Protein AF-A0A956IIM3-F1 (afdb_monomer)

Secondary structure (DSSP, 8-state):
----PPPHHHHHHHTT-S-S-----HHHHHHHHHHHHHH-TTTGGGTTTTT---S-HHHHHHHHHHHHHHHHHHHHHH-PPP-HHHHHHHHHHHHH-HHHHHHHHHHHHHHS---HHHHHHHHHHHHHHHHHHHH-TT-TT-SS-GGGHHHHHHHHHHHT--HHHHHHHHHHHHSPPPHHHHHHHHHH---TT-TTTS-THHHHHHHHHHHHHHHHHHHHHHHS-HHHHHHHHHHHHHHHHTTS--PPPPPTTTS----PPP-

pLDDT: mean 80.07, std 14.85, range [34.0, 96.25]

Foldseek 3Di:
DDPDDDDVVVVCVVVVVDDPQPPLPPVSVLVLVVLLLLLFPLCLVCCLLLLNDDPDSVVLSVQSVVQVVVQVVCCVVPVDGDPSLVSSLVVCCVPVNNVNSVLVVLSCVQLRPPDPVLLVLLVLVVVLQVVLLVVDLPPPLRLDDNVCNVVLSVLLCVLPDCPVVVVSSVVSVPDDGDPSNVVSLVVVPVPVPPVCRVRVVVVSVSSSSSLSSLVSLVVVVVVDDPVSQVSSQVSSQVNVCVPPVDDGRDRSVPRSRRPRDDD

Solvent-accessible surface area (backbone atoms only — not comparable to full-atom values): 15228 Å² total; per-residue (Å²): 135,82,82,78,75,67,57,70,69,59,50,37,52,76,66,62,73,50,70,80,67,87,69,64,50,72,67,56,48,50,50,56,50,49,51,50,50,57,42,24,72,87,44,54,87,44,33,66,58,44,47,51,85,64,96,51,63,68,60,53,29,50,49,44,47,49,53,53,54,50,30,52,54,45,25,74,76,69,73,48,80,60,63,59,67,62,54,48,38,51,52,34,29,76,73,68,30,60,74,49,22,52,46,51,48,43,31,52,72,54,57,43,88,80,44,73,69,61,52,45,54,55,49,52,52,51,50,29,49,56,52,22,64,70,62,35,78,82,38,94,60,30,30,62,56,62,94,50,30,72,62,53,49,50,54,46,50,68,56,66,61,53,68,68,58,52,52,52,50,53,53,52,71,72,45,84,75,51,74,65,39,50,51,52,49,65,71,68,53,67,52,91,83,52,86,65,54,80,47,62,62,71,48,48,52,57,31,24,50,51,36,35,49,46,51,48,46,50,54,48,58,74,74,41,55,75,69,55,50,49,52,27,40,57,32,29,26,52,52,44,43,74,80,45,95,61,78,74,60,75,56,75,90,74,50,84,63,50,83,61,76,86,128

Radius of gyration: 22.4 Å; Cα contacts (8 Å, |Δi|>4): 229; chains: 1; bounding box: 72×44×59 Å

Structure (mmCIF, N/CA/C/O backbone):
data_AF-A0A956IIM3-F1
#
_entry.id   AF-A0A956IIM3-F1
#
loop_
_atom_site.group_PDB
_atom_site.id
_atom_site.type_symbol
_atom_site.label_atom_id
_atom_site.label_alt_id
_atom_site.label_comp_id
_atom_site.label_asym_id
_atom_site.label_entity_id
_atom_site.label_seq_id
_atom_site.pdbx_PDB_ins_code
_atom_site.Cartn_x
_atom_site.Cartn_y
_atom_site.Cartn_z
_atom_site.occupancy
_atom_site.B_iso_or_equiv
_atom_site.auth_seq_id
_atom_site.auth_comp_id
_atom_site.auth_asym_id
_atom_site.auth_atom_id
_atom_site.pdbx_PDB_model_num
ATOM 1 N N . MET A 1 1 ? -51.398 12.537 22.820 1.00 39.88 1 MET A N 1
ATOM 2 C CA . MET A 1 1 ? -50.173 12.864 22.062 1.00 39.88 1 MET A CA 1
ATOM 3 C C . MET A 1 1 ? -49.126 13.307 23.061 1.00 39.88 1 MET A C 1
ATOM 5 O O . MET A 1 1 ? -49.265 14.386 23.618 1.00 39.88 1 MET A O 1
ATOM 9 N N . VAL A 1 2 ? -48.161 12.443 23.367 1.00 34.00 2 VAL A N 1
ATOM 10 C CA . VAL A 1 2 ? -47.032 12.800 24.234 1.00 34.00 2 VAL A CA 1
ATOM 11 C C . VAL A 1 2 ? -46.030 13.531 23.348 1.00 34.00 2 VAL A C 1
ATOM 13 O O . VAL A 1 2 ? -45.589 12.972 22.346 1.00 34.00 2 VAL A O 1
ATOM 16 N N . ALA A 1 3 ? -45.742 14.794 23.655 1.00 39.06 3 ALA A N 1
ATOM 17 C CA . ALA A 1 3 ? -44.662 15.514 23.001 1.00 39.06 3 ALA A CA 1
ATOM 18 C C . ALA A 1 3 ? -43.351 14.844 23.427 1.00 39.06 3 ALA A C 1
ATOM 20 O O . ALA A 1 3 ? -42.980 14.901 24.597 1.00 39.06 3 ALA A O 1
ATOM 21 N N . HIS A 1 4 ? -42.692 14.142 22.505 1.00 50.94 4 HIS A N 1
ATOM 22 C CA . HIS A 1 4 ? -41.334 13.678 22.746 1.00 50.94 4 HIS A CA 1
ATOM 23 C C . HIS A 1 4 ? -40.428 14.903 22.754 1.00 50.94 4 HIS A C 1
ATOM 25 O O . HIS A 1 4 ? -40.175 15.505 21.710 1.00 50.94 4 HIS A O 1
ATOM 31 N N . GLU A 1 5 ? -39.991 15.294 23.949 1.00 57.72 5 GLU A N 1
ATOM 32 C CA . GLU A 1 5 ? -38.933 16.280 24.108 1.00 57.72 5 GLU A CA 1
ATOM 33 C C . GLU A 1 5 ? -37.704 15.788 23.342 1.00 57.72 5 GLU A C 1
ATOM 35 O O . GLU A 1 5 ? -37.270 14.641 23.486 1.00 57.72 5 GLU A O 1
ATOM 40 N N . LEU A 1 6 ? -37.189 16.649 22.464 1.00 52.16 6 LEU A N 1
ATOM 41 C CA . LEU A 1 6 ? -35.961 16.371 21.738 1.00 52.16 6 LEU A CA 1
ATOM 42 C C . LEU A 1 6 ? -34.845 16.102 22.757 1.00 52.16 6 LEU A C 1
ATOM 44 O O . LEU A 1 6 ? -34.760 16.824 23.755 1.00 52.16 6 LEU A O 1
ATOM 48 N N . PRO A 1 7 ? -33.967 15.113 22.510 1.00 65.38 7 PRO A N 1
ATOM 49 C CA . PRO A 1 7 ? -32.793 14.903 23.340 1.00 65.38 7 PRO A CA 1
ATOM 50 C C . PRO A 1 7 ? -32.049 16.234 23.556 1.00 65.38 7 PRO A C 1
ATOM 52 O O . PRO A 1 7 ? -31.926 17.008 22.598 1.00 65.38 7 PRO A O 1
ATOM 55 N N . PRO A 1 8 ? -31.534 16.517 24.769 1.00 57.56 8 PRO A N 1
ATOM 56 C CA . PRO A 1 8 ? -30.922 17.808 25.111 1.00 57.56 8 PRO A CA 1
ATOM 57 C C . PRO A 1 8 ? -29.826 18.248 24.128 1.00 57.56 8 PRO A C 1
ATOM 59 O O . PRO A 1 8 ? -29.642 19.430 23.856 1.00 57.56 8 PRO A O 1
ATOM 62 N N . GLU A 1 9 ? -29.140 17.270 23.543 1.00 49.41 9 GLU A N 1
ATOM 63 C CA . GLU A 1 9 ? -28.095 17.427 22.534 1.00 49.41 9 GLU A CA 1
ATOM 64 C C . GLU A 1 9 ? -28.634 18.008 21.213 1.00 49.41 9 GLU A C 1
ATOM 66 O O . GLU A 1 9 ? -28.001 18.873 20.611 1.00 49.41 9 GLU A O 1
ATOM 71 N N . VAL A 1 10 ? -29.831 17.591 20.782 1.00 54.19 10 VAL A N 1
ATOM 72 C CA . VAL A 1 10 ? -30.500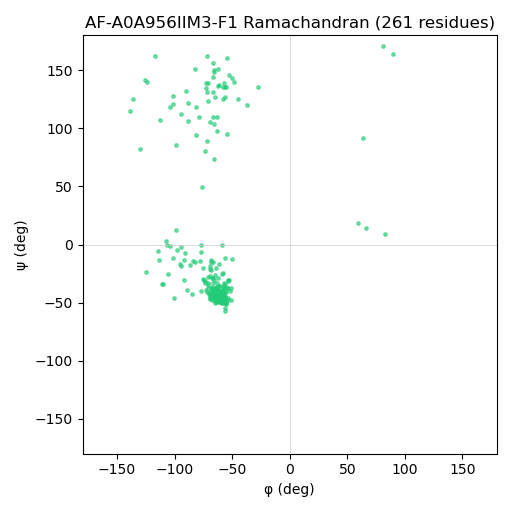 18.092 19.567 1.00 54.19 10 VAL A CA 1
ATOM 73 C C . VAL A 1 10 ? -31.025 19.508 19.799 1.00 54.19 10 VAL A C 1
ATOM 75 O O . VAL A 1 10 ? -30.878 20.372 18.935 1.00 54.19 10 VAL A O 1
ATOM 78 N N . ALA A 1 11 ? -31.561 19.776 20.992 1.00 61.28 11 ALA A N 1
ATOM 79 C CA . ALA A 1 11 ? -31.988 21.114 21.390 1.00 61.28 11 ALA A CA 1
ATOM 80 C C . ALA A 1 11 ? -30.806 22.106 21.451 1.00 61.28 11 ALA A C 1
ATOM 82 O O . ALA A 1 11 ? -30.937 23.239 20.992 1.00 61.28 11 ALA A O 1
ATOM 83 N N . ALA A 1 12 ? -29.632 21.677 21.932 1.00 53.81 12 ALA A N 1
ATOM 84 C CA . ALA A 1 12 ? -28.430 22.512 22.032 1.00 53.81 12 ALA A CA 1
ATOM 85 C C . ALA A 1 12 ? -27.786 22.852 20.670 1.00 53.81 12 ALA A C 1
ATOM 87 O O . ALA A 1 12 ? -27.255 23.952 20.494 1.00 53.81 12 ALA A O 1
ATOM 88 N N .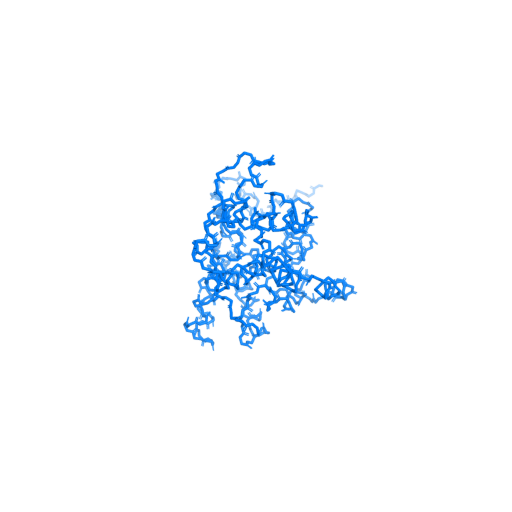 VAL A 1 13 ? -27.858 21.937 19.693 1.00 49.09 13 VAL A N 1
ATOM 89 C CA . VAL A 1 13 ? -27.436 22.195 18.301 1.00 49.09 13 VAL A CA 1
ATOM 90 C C . VAL A 1 13 ? -28.388 23.180 17.620 1.00 49.09 13 VAL A C 1
ATOM 92 O O . VAL A 1 13 ? -27.932 24.135 16.993 1.00 49.09 13 VAL A O 1
ATOM 95 N N . LEU A 1 14 ? -29.702 22.997 17.788 1.00 53.88 14 LEU A N 1
ATOM 96 C CA . LEU A 1 14 ? -30.717 23.902 17.232 1.00 53.88 14 LEU A CA 1
ATOM 97 C C . LEU A 1 14 ? -30.680 25.298 17.873 1.00 53.88 14 LEU A C 1
ATOM 99 O O . LEU A 1 14 ? -30.983 26.284 17.208 1.00 53.88 14 LEU A O 1
ATOM 103 N N . ALA A 1 15 ? -30.256 25.397 19.135 1.00 67.00 15 ALA A N 1
ATOM 104 C CA . ALA A 1 15 ? -30.069 26.662 19.844 1.00 67.00 15 ALA A CA 1
ATOM 105 C C . ALA A 1 15 ? -28.779 27.417 19.458 1.00 67.00 15 ALA A C 1
ATOM 107 O O . ALA A 1 15 ? -28.514 28.483 20.012 1.00 67.00 15 ALA A O 1
ATOM 108 N N . GLY A 1 16 ? -27.947 26.880 18.554 1.00 44.25 16 GLY A N 1
ATOM 109 C CA . GLY A 1 16 ? -26.700 27.524 18.121 1.00 44.25 16 GLY A CA 1
ATOM 110 C C . GLY A 1 16 ? -25.633 27.649 19.219 1.00 44.25 16 GLY A C 1
ATOM 111 O O . GLY A 1 16 ? -24.671 28.398 19.058 1.00 44.25 16 GLY A O 1
ATOM 112 N N . GLN A 1 17 ? -25.793 26.933 20.339 1.00 50.03 17 GLN A N 1
ATOM 113 C CA . GLN A 1 17 ? -24.884 26.980 21.492 1.00 50.03 17 GLN A CA 1
ATOM 114 C C . GLN A 1 17 ? -23.701 26.013 21.358 1.00 50.03 17 GLN A C 1
ATOM 116 O O . GLN A 1 17 ? -22.676 26.188 22.016 1.00 50.03 17 GLN A O 1
ATOM 121 N N . LEU A 1 18 ? -23.803 25.029 20.464 1.00 43.34 18 LEU A N 1
ATOM 122 C CA . LEU A 1 18 ? -22.667 24.241 20.001 1.00 43.34 18 LEU A CA 1
ATOM 123 C C . LEU A 1 18 ? -22.143 24.871 18.708 1.00 43.34 18 LEU A C 1
ATOM 125 O O . LEU A 1 18 ? -22.819 24.842 17.678 1.00 43.34 18 LEU A O 1
ATOM 129 N N . LYS A 1 19 ? -20.925 25.436 18.754 1.00 40.44 19 LYS A N 1
ATOM 130 C CA . LYS A 1 19 ? -20.177 25.773 17.532 1.00 40.44 19 LYS A CA 1
ATOM 131 C C . LYS A 1 19 ? -20.160 24.535 16.627 1.00 40.44 19 LYS A C 1
ATOM 133 O O . LYS A 1 19 ? -20.057 23.426 17.164 1.00 40.44 19 LYS A O 1
ATOM 138 N N . PRO A 1 20 ? -20.243 24.701 15.291 1.00 40.72 20 PRO A N 1
ATOM 139 C CA . PRO A 1 20 ? -20.102 23.593 14.360 1.00 40.72 20 PRO A CA 1
ATOM 140 C C . PRO A 1 20 ? -18.913 22.760 14.808 1.00 40.72 20 PRO A C 1
ATOM 142 O O . PRO A 1 20 ? -17.846 23.325 15.069 1.00 40.72 20 PRO A O 1
ATOM 145 N N . ARG A 1 21 ? -19.171 21.457 14.999 1.00 52.81 21 ARG A N 1
ATOM 146 C CA . ARG A 1 21 ? -18.203 20.409 15.343 1.00 52.81 21 ARG A CA 1
ATOM 147 C C . ARG A 1 21 ? -16.838 20.811 14.802 1.00 52.81 21 ARG A C 1
ATOM 149 O O . ARG A 1 21 ? -16.787 21.231 13.648 1.00 52.81 21 ARG A O 1
ATOM 156 N N . ALA A 1 22 ? -15.760 20.665 15.574 1.00 46.84 22 ALA A N 1
ATOM 157 C CA . ALA A 1 22 ? -14.435 20.622 14.971 1.00 46.84 22 ALA A CA 1
ATOM 158 C C . ALA A 1 22 ? -14.500 19.510 13.918 1.00 46.84 22 ALA A C 1
ATOM 160 O O . ALA A 1 22 ? -14.486 18.322 14.237 1.00 46.84 22 ALA A O 1
ATOM 161 N N . ILE A 1 23 ? -14.768 19.904 12.676 1.00 51.97 23 ILE A N 1
ATOM 162 C CA . ILE A 1 23 ? -14.775 19.021 11.539 1.00 51.97 23 ILE A CA 1
ATOM 163 C C . ILE A 1 23 ? -13.314 18.649 11.486 1.00 51.97 23 ILE A C 1
ATOM 165 O O . ILE A 1 23 ? -12.491 19.491 11.139 1.00 51.97 23 ILE A O 1
ATOM 169 N N . ALA A 1 24 ? -13.011 17.431 11.946 1.00 60.28 24 ALA A N 1
ATOM 170 C CA . ALA A 1 24 ? -11.760 16.772 11.634 1.00 60.28 24 ALA A CA 1
ATOM 171 C C . ALA A 1 24 ? -11.448 17.141 10.189 1.00 60.28 24 ALA A C 1
ATOM 173 O O . ALA A 1 24 ? -12.308 16.920 9.319 1.00 60.28 24 ALA A O 1
ATOM 174 N N . ASP A 1 25 ? -10.307 17.794 9.981 1.00 71.00 25 ASP A N 1
ATOM 175 C CA . ASP A 1 25 ? -9.859 18.094 8.636 1.00 71.00 25 ASP A CA 1
ATOM 176 C C . ASP A 1 25 ? -9.800 16.789 7.829 1.00 71.00 25 ASP A C 1
ATOM 178 O O . ASP A 1 25 ? -9.853 15.675 8.368 1.00 71.00 25 ASP A O 1
ATOM 182 N N . ASP A 1 26 ? -9.795 16.923 6.508 1.00 72.50 26 ASP A N 1
ATOM 183 C CA . ASP A 1 26 ? -9.851 15.767 5.615 1.00 72.50 26 ASP A CA 1
ATOM 184 C C . ASP A 1 26 ? -8.737 14.751 5.932 1.00 72.50 26 ASP A C 1
ATOM 186 O O . ASP A 1 26 ? -8.980 13.545 5.983 1.00 72.50 26 ASP A O 1
ATOM 190 N N . HIS A 1 27 ? -7.557 15.261 6.290 1.00 74.62 27 HIS A N 1
ATOM 191 C CA . HIS A 1 27 ? -6.413 14.491 6.764 1.00 74.62 27 HIS A CA 1
ATOM 192 C C . HIS A 1 27 ? -6.759 13.622 7.985 1.00 74.62 27 HIS A C 1
ATOM 194 O O . HIS A 1 27 ? -6.696 12.392 7.925 1.00 74.62 27 HIS A O 1
ATOM 200 N N . THR A 1 28 ? -7.248 14.229 9.068 1.00 75.38 28 THR A N 1
ATOM 201 C CA . THR A 1 28 ? -7.643 13.522 10.293 1.00 75.38 28 THR A CA 1
ATOM 202 C C . THR A 1 28 ? -8.709 12.462 10.004 1.00 75.38 28 THR A C 1
ATOM 204 O O . THR A 1 28 ? -8.640 11.344 10.519 1.00 75.38 28 THR A O 1
ATOM 207 N N . ARG A 1 29 ? -9.699 12.755 9.150 1.00 75.88 29 ARG A N 1
ATOM 208 C CA . ARG A 1 29 ? -10.738 11.774 8.780 1.00 75.88 29 ARG A CA 1
ATOM 209 C C . ARG A 1 29 ? -10.148 10.559 8.076 1.00 75.88 29 ARG A C 1
ATOM 211 O O . ARG A 1 29 ? -10.453 9.429 8.474 1.00 75.88 29 ARG A O 1
ATOM 218 N N . ARG A 1 30 ? -9.283 10.784 7.083 1.00 76.19 30 ARG A N 1
ATOM 219 C CA . ARG A 1 30 ? -8.562 9.719 6.377 1.00 76.19 30 ARG A CA 1
ATOM 220 C C . ARG A 1 30 ? -7.752 8.894 7.361 1.00 76.19 30 ARG A C 1
ATOM 222 O O . ARG A 1 30 ? -7.804 7.671 7.326 1.00 76.19 30 ARG A O 1
ATOM 229 N N . MET A 1 31 ? -7.059 9.515 8.297 1.00 78.31 31 MET A N 1
ATOM 230 C CA . MET A 1 31 ? -6.228 8.783 9.253 1.00 78.31 31 MET A CA 1
ATOM 231 C C . MET A 1 31 ? -7.034 7.862 10.156 1.00 78.31 31 MET A C 1
ATOM 233 O O . MET A 1 31 ? -6.668 6.705 10.366 1.00 78.31 31 MET A O 1
ATOM 237 N N . ILE A 1 32 ? -8.178 8.338 10.646 1.00 80.12 32 ILE A N 1
ATOM 238 C CA . ILE A 1 32 ? -9.070 7.511 11.456 1.00 80.12 32 ILE A CA 1
ATOM 239 C C . ILE A 1 32 ? -9.666 6.381 10.587 1.00 80.12 32 ILE A C 1
ATOM 241 O O . ILE A 1 32 ? -9.875 5.274 11.093 1.00 80.12 32 ILE A O 1
ATOM 245 N N . ALA A 1 33 ? -9.916 6.613 9.291 1.00 82.19 33 ALA A N 1
ATOM 246 C CA . ALA A 1 33 ? -10.332 5.566 8.353 1.00 82.19 33 ALA A CA 1
ATOM 247 C C . ALA A 1 33 ? -9.248 4.489 8.165 1.00 82.19 33 ALA A C 1
ATOM 249 O O . ALA A 1 33 ? -9.557 3.309 8.316 1.00 82.19 33 ALA A O 1
ATOM 250 N N . MET A 1 34 ? -7.981 4.867 7.967 1.00 84.75 34 MET A N 1
ATOM 251 C CA . MET A 1 34 ? -6.869 3.910 7.865 1.00 84.75 34 MET A CA 1
ATOM 252 C C . MET A 1 34 ? -6.657 3.127 9.149 1.00 84.75 34 MET A C 1
ATOM 254 O O . MET A 1 34 ? -6.563 1.906 9.114 1.00 84.75 34 MET A O 1
ATOM 258 N N . ALA A 1 35 ? -6.655 3.794 10.301 1.00 87.81 35 ALA A N 1
ATOM 259 C CA . ALA A 1 35 ? -6.558 3.097 11.578 1.00 87.81 35 ALA A CA 1
ATOM 260 C C . ALA A 1 35 ? -7.697 2.079 11.752 1.00 87.81 35 ALA A C 1
ATOM 262 O O . ALA A 1 35 ? -7.478 0.983 12.266 1.00 87.81 35 ALA A O 1
ATOM 263 N N . SER A 1 36 ? -8.898 2.406 11.259 1.00 88.94 36 SER A N 1
ATOM 264 C CA . SER A 1 36 ? -10.022 1.464 11.264 1.00 88.94 36 SER A CA 1
ATOM 265 C C . SER A 1 36 ? -9.780 0.296 10.325 1.00 88.94 36 SER A C 1
ATOM 267 O O . SER A 1 36 ? -9.940 -0.836 10.766 1.00 88.94 36 SER A O 1
ATOM 269 N N . LEU A 1 37 ? -9.344 0.556 9.089 1.00 90.19 37 LEU A N 1
ATOM 270 C CA . LEU A 1 37 ? -9.004 -0.473 8.109 1.00 90.19 37 LEU A CA 1
ATOM 271 C C . LEU A 1 37 ? -7.952 -1.436 8.667 1.00 90.19 37 LEU A C 1
ATOM 273 O O . LEU A 1 37 ? -8.164 -2.645 8.669 1.00 90.19 37 LEU A O 1
ATOM 277 N N . LEU A 1 38 ? -6.853 -0.905 9.208 1.00 91.94 38 LEU A N 1
ATOM 278 C CA . LEU A 1 38 ? -5.800 -1.717 9.807 1.00 91.94 38 LEU A CA 1
ATOM 279 C C . LEU A 1 38 ? -6.315 -2.482 11.025 1.00 91.94 38 LEU A C 1
ATOM 281 O O . LEU A 1 38 ? -5.889 -3.603 11.246 1.00 91.94 38 LEU A O 1
ATOM 285 N N . SER A 1 39 ? -7.259 -1.955 11.802 1.00 93.75 39 SER A N 1
ATOM 286 C CA . SER A 1 39 ? -7.774 -2.676 12.974 1.00 93.75 39 SER A CA 1
ATOM 287 C C . SER A 1 39 ? -8.572 -3.952 12.646 1.00 93.75 39 SER A C 1
ATOM 289 O O . SER A 1 39 ? -8.806 -4.755 13.559 1.00 93.75 39 SER A O 1
ATOM 291 N N . LEU A 1 40 ? -9.001 -4.140 11.390 1.00 94.12 40 LEU A N 1
ATOM 292 C CA . LEU A 1 40 ? -9.854 -5.253 10.964 1.00 94.12 40 LEU A CA 1
ATOM 293 C C . LEU A 1 40 ? -9.107 -6.595 10.955 1.00 94.12 40 LEU A C 1
ATOM 295 O O . LEU A 1 40 ? -7.959 -6.691 10.510 1.00 94.12 40 LEU A O 1
ATOM 299 N N . ASP A 1 41 ? -9.775 -7.656 11.408 1.00 95.56 41 ASP A N 1
ATOM 300 C CA . ASP A 1 41 ? -9.238 -9.019 11.360 1.00 95.56 41 ASP A CA 1
ATOM 301 C C . ASP A 1 41 ? -9.061 -9.490 9.915 1.00 95.56 41 ASP A C 1
ATOM 303 O O . ASP A 1 41 ? -8.012 -10.047 9.589 1.00 95.56 41 ASP A O 1
ATOM 307 N N . VAL A 1 42 ? -10.023 -9.188 9.037 1.00 94.81 42 VAL A N 1
ATOM 308 C CA . VAL A 1 42 ? -9.960 -9.527 7.603 1.00 94.81 42 VAL A CA 1
ATOM 309 C C . VAL A 1 42 ? -8.831 -8.829 6.830 1.00 94.81 42 VAL A C 1
ATOM 311 O O . VAL A 1 42 ? -8.438 -9.313 5.771 1.00 94.81 42 VAL A O 1
ATOM 314 N N . VAL A 1 43 ? -8.282 -7.719 7.338 1.00 94.25 43 VAL A N 1
ATOM 315 C CA . VAL A 1 43 ? -7.196 -6.967 6.673 1.00 94.25 43 VAL A CA 1
ATOM 316 C C . VAL A 1 43 ? -5.813 -7.423 7.133 1.00 94.25 43 VAL A C 1
ATOM 318 O O . VAL A 1 43 ? -4.869 -7.392 6.348 1.00 94.25 43 VAL A O 1
ATOM 321 N N . ALA A 1 44 ? -5.678 -7.885 8.378 1.00 94.81 44 ALA A N 1
ATOM 322 C CA . ALA A 1 44 ? -4.386 -8.250 8.962 1.00 94.81 44 ALA A CA 1
ATOM 323 C C . ALA A 1 44 ? -3.523 -9.209 8.110 1.00 94.81 44 ALA A C 1
ATOM 325 O O . ALA A 1 44 ? -2.312 -8.989 8.042 1.00 94.81 44 ALA A O 1
ATOM 326 N N . PRO A 1 45 ? -4.085 -10.213 7.401 1.00 95.38 45 PRO A N 1
ATOM 327 C CA . PRO A 1 45 ? -3.291 -11.080 6.530 1.00 95.38 45 PRO A CA 1
ATOM 328 C C . PRO A 1 45 ? -2.582 -10.355 5.372 1.00 95.38 45 PRO A C 1
ATOM 330 O O . PRO A 1 45 ? -1.648 -10.906 4.797 1.00 95.38 45 PRO A O 1
ATOM 333 N N . PHE A 1 46 ? -2.990 -9.126 5.037 1.00 94.62 46 PHE A N 1
ATOM 334 C CA . PHE A 1 46 ? -2.444 -8.343 3.925 1.00 94.62 46 PHE A CA 1
ATOM 335 C C . PHE A 1 46 ? -1.380 -7.327 4.340 1.00 94.62 46 PHE A C 1
ATOM 337 O O . PHE A 1 46 ? -0.782 -6.720 3.456 1.00 94.62 46 PHE A O 1
ATOM 344 N N . TYR A 1 47 ? -1.092 -7.144 5.634 1.00 93.06 47 TYR A N 1
ATOM 345 C CA . TYR A 1 47 ? -0.129 -6.134 6.101 1.00 93.06 47 TYR A CA 1
ATOM 346 C C . TYR A 1 47 ? 1.221 -6.210 5.382 1.00 93.06 47 TYR A C 1
ATOM 348 O O . TYR A 1 47 ? 1.694 -5.201 4.863 1.00 93.06 47 TYR A O 1
ATOM 356 N N . GLY A 1 48 ? 1.798 -7.411 5.265 1.00 91.00 48 GLY A N 1
ATOM 357 C CA . GLY A 1 48 ? 3.067 -7.598 4.558 1.00 91.00 48 GLY A CA 1
ATOM 358 C C . GLY A 1 48 ? 2.985 -7.178 3.087 1.00 91.00 48 GLY A C 1
ATOM 359 O O . GLY A 1 48 ? 3.847 -6.455 2.600 1.00 91.00 48 GLY A O 1
ATOM 360 N N . SER A 1 49 ? 1.895 -7.538 2.400 1.00 91.69 49 SER A N 1
ATOM 361 C CA . SER A 1 49 ? 1.656 -7.126 1.007 1.00 91.69 49 SER A CA 1
ATOM 362 C C . SER A 1 49 ? 1.405 -5.623 0.862 1.00 91.69 49 SER A C 1
ATOM 364 O O . SER A 1 49 ? 1.708 -5.045 -0.177 1.00 91.69 49 SER A O 1
ATOM 366 N N . MET A 1 50 ? 0.858 -4.980 1.895 1.00 90.12 50 MET A N 1
ATOM 367 C CA . MET A 1 50 ? 0.662 -3.531 1.956 1.00 90.12 50 MET A CA 1
ATOM 368 C C . MET A 1 50 ? 1.958 -2.772 2.266 1.00 90.12 50 MET A C 1
ATOM 370 O O . MET A 1 50 ? 1.942 -1.544 2.249 1.00 90.12 50 MET A O 1
ATOM 374 N N . GLY A 1 51 ? 3.063 -3.462 2.572 1.00 86.88 51 GLY A N 1
ATOM 375 C CA . GLY A 1 51 ? 4.313 -2.830 2.996 1.00 86.88 51 GLY A CA 1
ATOM 376 C C . GLY A 1 51 ? 4.376 -2.469 4.476 1.00 86.88 51 GLY A C 1
ATOM 377 O O . GLY A 1 51 ? 5.302 -1.784 4.904 1.00 86.88 51 GLY A O 1
ATOM 378 N N . VAL A 1 52 ? 3.398 -2.914 5.264 1.00 86.75 52 VAL A N 1
ATOM 379 C CA . VAL A 1 52 ? 3.369 -2.725 6.713 1.00 86.75 52 VAL A CA 1
ATOM 380 C C . VAL A 1 52 ? 4.246 -3.805 7.341 1.00 86.75 52 VAL A C 1
ATOM 382 O O . VAL A 1 52 ? 3.806 -4.932 7.574 1.00 86.75 52 VAL A O 1
ATOM 385 N N . VAL A 1 53 ? 5.512 -3.471 7.589 1.00 83.00 53 VAL A N 1
ATOM 386 C CA . VAL A 1 53 ? 6.468 -4.396 8.204 1.00 83.00 53 VAL A CA 1
ATOM 387 C C . VAL A 1 53 ? 6.379 -4.257 9.724 1.00 83.00 53 VAL A C 1
ATOM 389 O O . VAL A 1 53 ? 6.841 -3.275 10.297 1.00 83.00 53 VAL A O 1
ATOM 392 N N . LEU A 1 54 ? 5.775 -5.243 10.384 1.00 81.88 54 LEU A N 1
ATOM 393 C CA . LEU A 1 54 ? 5.591 -5.286 11.839 1.00 81.88 54 LEU A CA 1
ATOM 394 C C . LEU A 1 54 ? 6.162 -6.589 12.381 1.00 81.88 54 LEU A C 1
ATOM 396 O O . LEU A 1 54 ? 6.037 -7.624 11.728 1.00 81.88 54 LEU A O 1
ATOM 400 N N . ALA A 1 55 ? 6.794 -6.546 13.554 1.00 84.38 55 ALA A N 1
ATOM 401 C CA . ALA A 1 55 ? 7.274 -7.766 14.202 1.00 84.38 55 ALA A CA 1
ATOM 402 C C . ALA A 1 55 ? 6.105 -8.647 14.678 1.00 84.38 55 ALA A C 1
ATOM 404 O O . ALA A 1 55 ? 6.111 -9.854 14.463 1.00 84.38 55 ALA A O 1
ATOM 405 N N . GLU A 1 56 ? 5.078 -8.025 15.264 1.00 87.94 56 GLU A N 1
ATOM 406 C CA . GLU A 1 56 ? 3.939 -8.713 15.882 1.00 87.94 56 GLU A CA 1
ATOM 407 C C . GLU A 1 56 ? 2.602 -8.129 15.377 1.00 87.94 56 GLU A C 1
ATOM 409 O O . GLU A 1 56 ? 1.979 -7.297 16.051 1.00 87.94 56 GLU A O 1
ATOM 414 N N . PRO A 1 57 ? 2.109 -8.550 14.191 1.00 89.88 57 PRO A N 1
ATOM 415 C CA . PRO A 1 57 ? 0.882 -8.012 13.590 1.00 89.88 57 PRO A CA 1
ATOM 416 C C . PRO A 1 57 ? -0.349 -8.061 14.508 1.00 89.88 57 PRO A C 1
ATOM 418 O O . PRO A 1 57 ? -1.167 -7.138 14.517 1.00 89.88 57 PRO A O 1
ATOM 421 N N . GLY A 1 58 ? -0.482 -9.126 15.306 1.00 91.00 58 GLY A N 1
ATOM 422 C CA . GLY A 1 58 ? -1.597 -9.293 16.241 1.00 91.00 58 GLY A CA 1
ATOM 423 C C . GLY A 1 58 ? -1.569 -8.289 17.397 1.00 91.00 58 GLY A C 1
ATOM 424 O O . GLY A 1 58 ? -2.614 -7.751 17.774 1.00 91.00 58 GLY A O 1
ATOM 425 N N . GLU A 1 59 ? -0.381 -7.997 17.929 1.00 88.75 59 GLU A N 1
ATOM 426 C CA . GLU A 1 59 ? -0.185 -7.017 19.000 1.00 88.75 59 GLU A CA 1
ATOM 427 C C . GLU A 1 59 ? -0.401 -5.588 18.505 1.00 88.75 59 GLU A C 1
ATOM 429 O O . GLU A 1 59 ? -1.073 -4.802 19.179 1.00 88.75 59 GLU A O 1
ATOM 434 N N . PHE A 1 60 ? 0.105 -5.265 17.312 1.00 89.62 60 PHE A N 1
ATOM 435 C CA . PHE A 1 60 ? -0.156 -3.989 16.647 1.00 89.62 60 PHE A CA 1
ATOM 436 C C . PHE A 1 60 ? -1.658 -3.753 16.464 1.00 89.62 60 PHE A C 1
ATOM 438 O O . PHE A 1 60 ? -2.192 -2.716 16.870 1.00 89.62 60 PHE A O 1
ATOM 445 N N . ARG A 1 61 ? -2.371 -4.752 15.928 1.00 92.75 61 ARG A N 1
ATOM 446 C CA . ARG A 1 61 ? -3.821 -4.674 15.747 1.00 92.75 61 ARG A CA 1
ATOM 447 C C . ARG A 1 61 ? -4.535 -4.474 17.080 1.00 92.75 61 ARG A C 1
ATOM 449 O O . ARG A 1 61 ? -5.415 -3.625 17.166 1.00 92.75 61 ARG A O 1
ATOM 456 N N . ARG A 1 62 ? -4.153 -5.197 18.139 1.00 92.50 62 ARG A N 1
ATOM 457 C CA . ARG A 1 62 ? -4.741 -5.007 19.477 1.00 92.50 62 ARG A CA 1
ATOM 458 C C . ARG A 1 62 ? -4.563 -3.572 19.973 1.00 92.50 62 ARG A C 1
ATOM 460 O O . ARG A 1 62 ? -5.528 -2.969 20.433 1.00 92.50 62 ARG A O 1
ATOM 467 N N . SER A 1 63 ? -3.377 -2.996 19.803 1.00 90.94 63 SER A N 1
ATOM 468 C CA . SER A 1 63 ? -3.123 -1.604 20.176 1.00 90.94 63 SER A CA 1
ATOM 469 C C . SER A 1 63 ? -3.934 -0.594 19.384 1.00 90.94 63 SER A C 1
ATOM 471 O O . SER A 1 63 ? -4.463 0.342 19.978 1.00 90.94 63 SER A O 1
ATOM 473 N N . LEU A 1 64 ? -4.093 -0.794 18.074 1.00 91.50 64 LEU A N 1
ATOM 474 C CA . LEU A 1 64 ? -5.008 0.013 17.265 1.00 91.50 64 LEU A CA 1
ATOM 475 C C . LEU A 1 64 ? -6.418 0.006 17.863 1.00 91.50 64 LEU A C 1
ATOM 477 O O . LEU A 1 64 ? -7.014 1.065 18.061 1.00 91.50 64 LEU A O 1
ATOM 481 N N . ARG A 1 65 ? -6.934 -1.178 18.218 1.00 94.25 65 ARG A N 1
ATOM 482 C CA . ARG A 1 65 ? -8.264 -1.320 18.832 1.00 94.25 65 ARG A CA 1
ATOM 483 C C . ARG A 1 65 ? -8.355 -0.583 20.161 1.00 94.25 65 ARG A C 1
ATOM 485 O O . ARG A 1 65 ? -9.324 0.135 20.389 1.00 94.25 65 ARG A O 1
ATOM 492 N N . GLU A 1 66 ? -7.346 -0.711 21.018 1.00 92.75 66 GLU A N 1
ATOM 493 C CA . GLU A 1 66 ? -7.284 -0.013 22.306 1.00 92.75 66 GLU A CA 1
ATOM 494 C C . GLU A 1 66 ? -7.257 1.510 22.142 1.00 92.75 66 GLU A C 1
ATOM 496 O O . GLU A 1 66 ? -7.999 2.211 22.835 1.00 92.75 66 GLU A O 1
ATOM 501 N N . ILE A 1 67 ? -6.449 2.028 21.210 1.00 91.12 67 ILE A N 1
ATOM 502 C CA . ILE A 1 67 ? -6.387 3.460 20.881 1.00 91.12 67 ILE A CA 1
ATOM 503 C C . ILE A 1 67 ? -7.756 3.936 20.390 1.00 91.12 67 ILE A C 1
ATOM 505 O O . ILE A 1 67 ? -8.263 4.948 20.868 1.00 91.12 67 ILE A O 1
ATOM 509 N N . MET A 1 68 ? -8.401 3.185 19.494 1.00 90.06 68 MET A N 1
ATOM 510 C CA . MET A 1 68 ? -9.728 3.523 18.975 1.00 90.06 68 MET A CA 1
ATOM 511 C C . MET A 1 68 ? -10.803 3.492 20.068 1.00 90.06 68 MET A C 1
ATOM 513 O O . MET A 1 68 ? -11.619 4.409 20.157 1.00 90.06 68 MET A O 1
ATOM 517 N N . VAL A 1 69 ? -10.819 2.470 20.929 1.00 91.56 69 VAL A N 1
ATOM 518 C CA . VAL A 1 69 ? -11.761 2.369 22.056 1.00 91.56 69 VAL A CA 1
ATOM 519 C C . VAL A 1 69 ? -11.575 3.543 23.015 1.00 91.56 69 VAL A C 1
ATOM 521 O O . VAL A 1 69 ? -12.554 4.223 23.335 1.00 91.56 69 VAL A O 1
ATOM 524 N N . ARG A 1 70 ? -10.331 3.815 23.422 1.00 90.25 70 ARG A N 1
ATOM 525 C CA . ARG A 1 70 ? -9.978 4.929 24.310 1.00 90.25 70 ARG A CA 1
ATOM 526 C C . ARG A 1 70 ? -10.348 6.267 23.690 1.00 90.25 70 ARG A C 1
ATOM 528 O O . ARG A 1 70 ? -10.981 7.086 24.347 1.00 90.25 70 ARG A O 1
ATOM 535 N N . GLY A 1 71 ? -10.042 6.458 22.409 1.00 87.88 71 GLY A N 1
ATOM 536 C CA . GLY A 1 71 ? -10.377 7.680 21.694 1.00 87.88 71 GLY A CA 1
ATOM 537 C C . GLY A 1 71 ? -11.874 7.921 21.592 1.00 87.88 71 GLY A C 1
ATOM 538 O O . GLY A 1 71 ? -12.318 9.050 21.773 1.00 87.88 71 GLY A O 1
ATOM 539 N N . ARG A 1 72 ? -12.683 6.869 21.429 1.00 86.44 72 ARG A N 1
ATOM 540 C CA . ARG A 1 72 ? -14.149 6.985 21.498 1.00 86.44 72 ARG A CA 1
ATOM 541 C C . ARG A 1 72 ? -14.636 7.377 22.891 1.00 86.44 72 ARG A C 1
ATOM 543 O O . ARG A 1 72 ? -15.549 8.191 23.003 1.00 86.44 72 ARG A O 1
ATOM 550 N N . GLN A 1 73 ? -14.070 6.789 23.943 1.00 88.69 73 GLN A N 1
ATOM 551 C CA . GLN A 1 73 ? -14.432 7.120 25.326 1.00 88.69 73 GLN A CA 1
ATOM 552 C C . GLN A 1 73 ? -14.067 8.569 25.663 1.00 88.69 73 GLN A C 1
ATOM 554 O O . GLN A 1 73 ? -14.914 9.307 26.163 1.00 88.69 73 GLN A O 1
ATOM 559 N N . GLN A 1 74 ? -12.853 8.990 25.310 1.00 86.56 74 GLN A N 1
ATOM 560 C CA . GLN A 1 74 ? -12.381 10.358 25.488 1.00 86.56 74 GLN A CA 1
ATOM 561 C C . GLN A 1 74 ? -13.239 11.341 24.695 1.00 86.56 74 GLN A C 1
ATOM 563 O O . GLN A 1 74 ? -13.736 12.298 25.274 1.00 86.56 74 GLN A O 1
ATOM 568 N N . PHE A 1 75 ? -13.507 11.071 23.416 1.00 84.38 75 PHE A N 1
ATOM 569 C CA . PHE A 1 75 ? -14.342 11.942 22.592 1.00 84.38 75 PHE A CA 1
ATOM 570 C C . PHE A 1 75 ? -15.749 12.125 23.180 1.00 84.38 75 PHE A C 1
ATOM 572 O O . PHE A 1 75 ? -16.256 13.240 23.205 1.00 84.38 75 PHE A O 1
ATOM 579 N N . ARG A 1 76 ? -16.370 11.072 23.731 1.00 84.06 76 ARG A N 1
ATOM 580 C CA . ARG A 1 76 ? -17.673 11.198 24.416 1.00 84.06 76 ARG A CA 1
ATOM 581 C C . ARG A 1 76 ? -17.623 12.147 25.615 1.00 84.06 76 ARG A C 1
ATOM 583 O O . ARG A 1 76 ? -18.597 12.846 25.862 1.00 84.06 76 ARG A O 1
ATOM 590 N N . GLN A 1 77 ? -16.512 12.162 26.347 1.00 86.69 77 GLN A N 1
ATOM 591 C CA . GLN A 1 77 ? -16.345 12.965 27.560 1.00 86.69 77 GLN A CA 1
ATOM 592 C C . GLN A 1 77 ? -15.905 14.403 27.265 1.00 86.69 77 GLN A C 1
ATOM 594 O O . GLN A 1 77 ? -16.404 15.336 27.884 1.00 86.69 77 GLN A O 1
ATOM 599 N N . THR A 1 78 ? -14.962 14.583 26.340 1.00 83.94 78 THR A N 1
ATOM 600 C CA . THR A 1 78 ? -14.256 15.856 26.125 1.00 83.94 78 THR A CA 1
ATOM 601 C C . THR A 1 78 ? -14.560 16.504 24.782 1.00 83.94 78 THR A C 1
ATOM 603 O O . THR A 1 78 ? -14.221 17.666 24.591 1.00 83.94 78 THR A O 1
ATOM 606 N N . GLN A 1 79 ? -15.180 15.774 23.849 1.00 79.88 79 GLN A N 1
ATOM 607 C CA . GLN A 1 79 ? -15.377 16.183 22.451 1.00 79.88 79 GLN A CA 1
ATOM 608 C C . GLN A 1 79 ? -14.062 16.458 21.696 1.00 79.88 79 GLN A C 1
ATOM 610 O O . GLN A 1 79 ? -14.065 17.096 20.644 1.00 79.88 79 GLN A O 1
ATOM 615 N N . ILE A 1 80 ? -12.934 15.953 22.208 1.00 79.00 80 ILE A N 1
ATOM 616 C CA . ILE A 1 80 ? -11.614 16.060 21.579 1.00 79.00 80 ILE A CA 1
ATOM 617 C C . ILE A 1 80 ? -11.291 14.732 20.896 1.00 79.00 80 ILE A C 1
ATOM 619 O O . ILE A 1 80 ? -11.390 13.666 21.510 1.00 79.00 80 ILE A O 1
ATOM 623 N N . LEU A 1 81 ? -10.922 14.798 19.617 1.00 77.81 81 LEU A N 1
ATOM 624 C CA . LEU A 1 81 ? -10.462 13.634 18.866 1.00 77.81 81 LEU A CA 1
ATOM 625 C C . LEU A 1 81 ? -9.066 13.229 19.333 1.00 77.81 81 LEU A C 1
ATOM 627 O O . LEU A 1 81 ? -8.211 14.079 19.572 1.00 77.81 81 LEU A O 1
ATOM 631 N N . VAL A 1 82 ? -8.844 11.923 19.454 1.00 80.56 82 VAL A N 1
ATOM 632 C CA . VAL A 1 82 ? -7.507 11.396 19.728 1.00 80.56 82 VAL A CA 1
ATOM 633 C C . VAL A 1 82 ? -6.647 11.526 18.484 1.00 80.56 82 VAL A C 1
ATOM 635 O O . VAL A 1 82 ? -7.074 11.172 17.384 1.00 80.56 82 VAL A O 1
ATOM 638 N N . ASP A 1 83 ? -5.422 11.993 18.696 1.00 82.38 83 ASP A N 1
ATOM 639 C CA . ASP A 1 83 ? -4.368 12.022 17.695 1.00 82.38 83 ASP A CA 1
ATOM 640 C C . ASP A 1 83 ? -3.826 10.600 17.467 1.00 82.38 83 ASP A C 1
ATOM 642 O O . ASP A 1 83 ? -2.837 10.157 18.055 1.00 82.38 83 ASP A O 1
ATOM 646 N N . VAL A 1 84 ? -4.564 9.840 16.654 1.00 82.31 84 VAL A N 1
ATOM 647 C CA . VAL A 1 84 ? -4.288 8.433 16.345 1.00 82.31 84 VAL A CA 1
ATOM 648 C C . VAL A 1 84 ? -2.860 8.171 15.840 1.00 82.31 84 VAL A C 1
ATOM 650 O O . VAL A 1 84 ? -2.270 7.215 16.344 1.00 82.31 84 VAL A O 1
ATOM 653 N N . PRO A 1 85 ? -2.258 8.934 14.901 1.00 80.38 85 PRO A N 1
ATOM 654 C CA . PRO A 1 85 ? -0.882 8.667 14.464 1.00 80.38 85 PRO A CA 1
ATOM 655 C C . PRO A 1 85 ? 0.130 8.860 15.595 1.00 80.38 85 PRO A C 1
ATOM 657 O O . PRO A 1 85 ? 1.020 8.029 15.737 1.00 80.38 85 PRO A O 1
ATOM 660 N N . SER A 1 86 ? -0.012 9.892 16.433 1.00 84.69 86 SER A N 1
ATOM 661 C CA . SER A 1 86 ? 0.907 10.148 17.541 1.00 84.69 86 SER A CA 1
ATOM 662 C C . SER A 1 86 ? 0.825 9.030 18.573 1.00 84.69 86 SER A C 1
ATOM 664 O O . SER A 1 86 ? 1.856 8.538 19.033 1.00 84.69 86 SER A O 1
ATOM 666 N N . GLU A 1 87 ? -0.387 8.559 18.880 1.00 88.62 87 GLU A N 1
ATOM 667 C CA . GLU A 1 87 ? -0.588 7.400 19.751 1.00 88.62 87 GLU A CA 1
ATOM 668 C C . GLU A 1 87 ? -0.033 6.109 19.141 1.00 88.62 87 GLU A C 1
ATOM 670 O O . GLU A 1 87 ? 0.621 5.336 19.842 1.00 88.62 87 GLU A O 1
ATOM 675 N N . LEU A 1 88 ? -0.237 5.873 17.842 1.00 84.75 88 LEU A N 1
ATOM 676 C CA . LEU A 1 88 ? 0.304 4.694 17.164 1.00 84.75 88 LEU A CA 1
ATOM 677 C C . LEU A 1 88 ? 1.822 4.714 17.122 1.00 84.75 88 LEU A C 1
ATOM 679 O O . LEU A 1 88 ? 2.452 3.725 17.487 1.00 84.75 88 LEU A O 1
ATOM 683 N N . ARG A 1 89 ? 2.413 5.845 16.738 1.00 87.69 89 ARG A N 1
ATOM 684 C CA . ARG A 1 89 ? 3.858 6.039 16.736 1.00 87.69 89 ARG A CA 1
ATOM 685 C C . ARG A 1 89 ? 4.420 5.795 18.131 1.00 87.69 89 ARG A C 1
ATOM 687 O O . ARG A 1 89 ? 5.362 5.024 18.257 1.00 87.69 89 ARG A O 1
ATOM 694 N N . ARG A 1 90 ? 3.810 6.372 19.175 1.00 91.12 90 ARG A N 1
ATOM 695 C CA . ARG A 1 90 ? 4.205 6.143 20.575 1.00 91.12 90 ARG A CA 1
ATOM 696 C C . ARG A 1 90 ? 4.184 4.654 20.923 1.00 91.12 90 ARG A C 1
ATOM 698 O O . ARG A 1 90 ? 5.172 4.145 21.443 1.00 91.12 90 ARG A O 1
ATOM 705 N N . VAL A 1 91 ? 3.100 3.947 20.600 1.00 89.12 91 VAL A N 1
ATOM 706 C CA . VAL A 1 91 ? 2.975 2.510 20.885 1.00 89.12 91 VAL A CA 1
ATOM 707 C C . VAL A 1 91 ? 4.014 1.677 20.132 1.00 89.12 91 VAL A C 1
ATOM 709 O O . VAL A 1 91 ? 4.611 0.779 20.724 1.00 89.12 91 VAL A O 1
ATOM 712 N N . ILE A 1 92 ? 4.257 1.961 18.851 1.00 88.94 92 ILE A N 1
ATOM 713 C CA . ILE A 1 92 ? 5.274 1.245 18.070 1.00 88.94 92 ILE A CA 1
ATOM 714 C C . ILE A 1 92 ? 6.670 1.552 18.624 1.00 88.94 92 ILE A C 1
ATOM 716 O O . ILE A 1 92 ? 7.461 0.629 18.790 1.00 88.94 92 ILE A O 1
ATOM 720 N N . THR A 1 93 ? 6.965 2.805 18.993 1.00 92.44 93 THR A N 1
ATOM 721 C CA . THR A 1 93 ? 8.244 3.177 19.620 1.00 92.44 93 THR A CA 1
ATOM 722 C C . THR A 1 93 ? 8.458 2.416 20.929 1.00 92.44 93 THR A C 1
ATOM 724 O O . THR A 1 93 ? 9.545 1.891 21.153 1.00 92.44 93 THR A O 1
ATOM 727 N N . GLU A 1 94 ? 7.437 2.320 21.785 1.00 90.62 94 GLU A N 1
ATOM 728 C CA . GLU A 1 94 ? 7.515 1.617 23.075 1.00 90.62 94 GLU A CA 1
ATOM 729 C C . GLU A 1 94 ? 7.728 0.103 22.926 1.00 90.62 94 GLU A C 1
ATOM 731 O O . GLU A 1 94 ? 8.341 -0.513 23.796 1.00 90.62 94 GLU A O 1
ATOM 736 N N . ARG A 1 95 ? 7.226 -0.502 21.844 1.00 86.25 95 ARG A N 1
ATOM 737 C CA . ARG A 1 95 ? 7.229 -1.962 21.651 1.00 86.25 95 ARG A CA 1
ATOM 738 C C . ARG A 1 95 ? 8.339 -2.468 20.740 1.00 86.25 95 ARG A C 1
ATOM 740 O O . ARG A 1 95 ? 8.982 -3.463 21.053 1.00 86.25 95 ARG A O 1
ATOM 747 N N . GLU A 1 96 ? 8.534 -1.805 19.609 1.00 87.75 96 GLU A N 1
ATOM 748 C CA . GLU A 1 96 ? 9.443 -2.220 18.534 1.00 87.75 96 GLU A CA 1
ATOM 749 C C . GLU A 1 96 ? 10.622 -1.244 18.354 1.00 87.75 96 GLU A C 1
ATOM 751 O O . GLU A 1 96 ? 11.549 -1.515 17.591 1.00 87.75 96 GLU A O 1
ATOM 756 N N . GLY A 1 97 ? 10.621 -0.120 19.078 1.00 90.19 97 GLY A N 1
ATOM 757 C CA . GLY A 1 97 ? 11.681 0.883 19.047 1.00 90.19 97 GLY A CA 1
ATOM 758 C C . GLY A 1 97 ? 11.480 1.980 17.998 1.00 90.19 97 GLY A C 1
ATOM 759 O O . GLY A 1 97 ? 10.707 1.868 17.045 1.00 90.19 97 GLY A O 1
ATOM 760 N N . GLU A 1 98 ? 12.228 3.071 18.169 1.00 93.12 98 GLU A N 1
ATOM 761 C CA . GLU A 1 98 ? 12.178 4.251 17.295 1.00 93.12 98 GLU A CA 1
ATOM 762 C C . GLU A 1 98 ? 12.429 3.950 15.802 1.00 93.12 98 GLU A C 1
ATOM 764 O O . GLU A 1 98 ? 11.694 4.489 14.973 1.00 93.12 98 GLU A O 1
ATOM 769 N N . PRO A 1 99 ? 13.377 3.071 15.405 1.00 90.00 99 PRO A N 1
ATOM 770 C CA . PRO A 1 99 ? 13.588 2.768 13.988 1.00 90.00 99 PRO A CA 1
ATOM 771 C C . PRO A 1 99 ? 12.332 2.226 13.297 1.00 90.00 99 PRO A C 1
ATOM 773 O O . PRO A 1 99 ? 12.054 2.581 12.150 1.00 90.00 99 PRO A O 1
ATOM 776 N N . ARG A 1 100 ? 11.557 1.406 14.015 1.00 86.56 100 ARG A N 1
ATOM 777 C CA . ARG A 1 100 ? 10.342 0.777 13.503 1.00 86.56 100 ARG A CA 1
ATOM 778 C C . ARG A 1 100 ? 9.169 1.743 13.462 1.00 86.56 100 ARG A C 1
ATOM 780 O O . ARG A 1 100 ? 8.444 1.781 12.474 1.00 86.56 100 ARG A O 1
ATOM 787 N N . ALA A 1 101 ? 9.036 2.585 14.484 1.00 89.44 101 ALA A N 1
ATOM 788 C CA . ALA A 1 101 ? 8.059 3.668 14.485 1.00 89.44 101 ALA A CA 1
ATOM 789 C C . ALA A 1 101 ? 8.305 4.650 13.330 1.00 89.44 101 ALA A C 1
ATOM 791 O O . ALA A 1 101 ? 7.362 5.070 12.666 1.00 89.44 101 ALA A O 1
ATOM 792 N N . ALA A 1 102 ? 9.571 4.961 13.034 1.00 88.12 102 ALA A N 1
ATOM 793 C CA . ALA A 1 102 ? 9.941 5.784 11.889 1.00 88.12 102 ALA A CA 1
ATOM 794 C C . ALA A 1 102 ? 9.665 5.088 10.541 1.00 88.12 102 ALA A C 1
ATOM 796 O O . ALA A 1 102 ? 9.279 5.751 9.580 1.00 88.12 102 ALA A O 1
ATOM 797 N N . GLU A 1 103 ? 9.854 3.768 10.441 1.00 84.88 103 GLU A N 1
ATOM 798 C CA . GLU A 1 103 ? 9.481 2.986 9.251 1.00 84.88 103 GLU A CA 1
ATOM 799 C C . GLU A 1 103 ? 7.968 3.000 9.022 1.00 84.88 103 GLU A C 1
ATOM 801 O O . GLU A 1 103 ? 7.528 3.315 7.917 1.00 84.88 103 GLU A O 1
ATOM 806 N N . PHE A 1 104 ? 7.184 2.764 10.075 1.00 86.12 104 PHE A N 1
ATOM 807 C CA . PHE A 1 104 ? 5.730 2.855 10.021 1.00 86.12 104 PHE A CA 1
ATOM 808 C C . PHE A 1 104 ? 5.252 4.264 9.667 1.00 86.12 104 PHE A C 1
ATOM 810 O O . PHE A 1 104 ? 4.372 4.402 8.827 1.00 86.12 104 PHE A O 1
ATOM 817 N N . GLN A 1 105 ? 5.848 5.313 10.243 1.00 85.25 105 GLN A N 1
ATOM 818 C CA . GLN A 1 105 ? 5.501 6.696 9.904 1.00 85.25 105 GLN A CA 1
ATOM 819 C C . GLN A 1 105 ? 5.768 6.987 8.422 1.00 85.25 105 GLN A C 1
ATOM 821 O O . GLN A 1 105 ? 4.910 7.532 7.744 1.00 85.25 105 GLN A O 1
ATOM 826 N N . ARG A 1 106 ? 6.908 6.547 7.873 1.00 81.38 106 ARG A N 1
ATOM 827 C CA . ARG A 1 106 ? 7.180 6.682 6.430 1.00 81.38 106 ARG A CA 1
ATOM 828 C C . ARG A 1 106 ? 6.189 5.901 5.572 1.00 81.38 106 ARG A C 1
ATOM 830 O O . ARG A 1 106 ? 5.802 6.380 4.512 1.00 81.38 106 ARG A O 1
ATOM 837 N N . TRP A 1 107 ? 5.810 4.694 5.994 1.00 84.88 107 TRP A N 1
ATOM 838 C CA . TRP A 1 107 ? 4.754 3.932 5.327 1.00 84.88 107 TRP A CA 1
ATOM 839 C C . TRP A 1 107 ? 3.438 4.720 5.343 1.00 84.88 107 TRP A C 1
ATOM 841 O O . TRP A 1 107 ? 2.811 4.903 4.302 1.00 84.88 107 TRP A O 1
ATOM 851 N N . TRP A 1 108 ? 3.070 5.264 6.499 1.00 83.25 108 TRP A N 1
ATOM 852 C CA . TRP A 1 108 ? 1.870 6.068 6.686 1.00 83.25 108 TRP A CA 1
ATOM 853 C C . TRP A 1 108 ? 1.867 7.319 5.797 1.00 83.25 108 TRP A C 1
ATOM 855 O O . TRP A 1 108 ? 0.877 7.587 5.129 1.00 83.25 108 TRP A O 1
ATOM 865 N N . ASP A 1 109 ? 2.985 8.037 5.718 1.00 78.00 109 ASP A N 1
ATOM 866 C CA . ASP A 1 109 ? 3.087 9.302 4.982 1.00 78.00 109 ASP A CA 1
ATOM 867 C C . ASP A 1 109 ? 3.151 9.126 3.451 1.00 78.00 109 ASP A C 1
ATOM 869 O O . ASP A 1 109 ? 2.902 10.078 2.710 1.00 78.00 109 ASP A O 1
ATOM 873 N N . HIS A 1 110 ? 3.523 7.938 2.952 1.00 72.19 110 HIS A N 1
ATOM 874 C CA . HIS A 1 110 ? 3.841 7.732 1.526 1.00 72.19 110 HIS A CA 1
ATOM 875 C C . HIS A 1 110 ? 3.058 6.621 0.825 1.00 72.19 110 HIS A C 1
ATOM 877 O O . HIS A 1 110 ? 2.958 6.633 -0.403 1.00 72.19 110 HIS A O 1
ATOM 883 N N . LEU A 1 111 ? 2.537 5.641 1.565 1.00 68.06 111 LEU A N 1
ATOM 884 C CA . LEU A 1 111 ? 1.728 4.549 1.014 1.00 68.06 111 LEU A CA 1
ATOM 885 C C . LEU A 1 111 ? 0.246 4.718 1.331 1.00 68.06 111 LEU A C 1
ATOM 887 O O . LEU A 1 111 ? -0.590 4.241 0.561 1.00 68.06 111 LEU A O 1
ATOM 891 N N . TYR A 1 112 ? -0.093 5.436 2.406 1.00 66.06 112 TYR A N 1
ATOM 892 C CA . TYR A 1 112 ? -1.468 5.837 2.642 1.00 66.06 112 TYR A CA 1
ATOM 893 C C . TYR A 1 112 ? -1.770 7.174 1.955 1.00 66.06 112 TYR A C 1
ATOM 895 O O . TYR A 1 112 ? -1.102 8.178 2.173 1.00 66.06 112 TYR A O 1
ATOM 903 N N . PHE A 1 113 ? -2.762 7.154 1.065 1.00 60.94 113 PHE A N 1
ATOM 904 C CA . PHE A 1 113 ? -3.070 8.184 0.071 1.00 60.94 113 PHE A CA 1
ATOM 905 C C . PHE A 1 113 ? -3.536 9.528 0.654 1.00 60.94 113 PHE A C 1
ATOM 907 O O . PHE A 1 113 ? -4.708 9.904 0.553 1.00 60.94 113 PHE A O 1
ATOM 914 N N . ASP A 1 114 ? -2.609 10.290 1.220 1.00 52.66 114 ASP A N 1
ATOM 915 C CA . ASP A 1 114 ? -2.886 11.630 1.732 1.00 52.66 114 ASP A CA 1
ATOM 916 C C . ASP A 1 114 ? -2.566 12.743 0.715 1.00 52.66 114 ASP A C 1
ATOM 918 O O . ASP A 1 114 ? -3.139 13.827 0.765 1.00 52.66 114 ASP A O 1
ATOM 922 N N . SER A 1 115 ? -1.749 12.454 -0.309 1.00 55.50 115 SER A N 1
ATOM 923 C CA . SER A 1 115 ? -1.504 13.370 -1.431 1.00 55.50 115 SER A CA 1
ATOM 924 C C . SER A 1 115 ? -2.067 12.823 -2.750 1.00 55.50 115 SER A C 1
ATOM 926 O O . SER A 1 115 ? -1.459 11.933 -3.358 1.00 55.50 115 SER A O 1
ATOM 928 N N . PRO A 1 116 ? -3.179 13.388 -3.267 1.00 61.22 116 PRO A N 1
ATOM 929 C CA . PRO A 1 116 ? -3.704 13.048 -4.590 1.00 61.22 116 PRO A CA 1
ATOM 930 C C . PRO A 1 116 ? -2.662 13.190 -5.708 1.00 61.22 116 PRO A C 1
ATOM 932 O O . PRO A 1 116 ? -2.701 12.450 -6.686 1.00 61.22 116 PRO A O 1
ATOM 935 N N . ALA A 1 117 ? -1.707 14.115 -5.563 1.00 62.44 117 ALA A N 1
ATOM 936 C CA . ALA A 1 117 ? -0.634 14.317 -6.532 1.00 62.44 117 ALA A CA 1
ATOM 937 C C . ALA A 1 117 ? 0.373 13.152 -6.543 1.00 62.44 117 ALA A C 1
ATOM 939 O O . ALA A 1 117 ? 0.760 12.685 -7.614 1.00 62.44 117 ALA A O 1
ATOM 940 N N . GLN A 1 118 ? 0.759 12.636 -5.371 1.00 64.56 118 GLN A N 1
ATOM 941 C CA . GLN A 1 118 ? 1.662 11.480 -5.275 1.00 64.56 118 GLN A CA 1
ATOM 942 C C . GLN A 1 118 ? 0.985 10.198 -5.769 1.00 64.56 118 GLN A C 1
ATOM 944 O O . GLN A 1 118 ? 1.589 9.427 -6.515 1.00 64.56 118 GLN A O 1
ATOM 949 N N . GLN A 1 119 ? -0.294 10.006 -5.427 1.00 71.50 119 GLN A N 1
ATOM 950 C CA . GLN A 1 119 ? -1.104 8.913 -5.970 1.00 71.50 119 GLN A CA 1
ATOM 951 C C . GLN A 1 119 ? -1.141 8.953 -7.498 1.00 71.50 119 GLN A C 1
ATOM 953 O O . GLN A 1 119 ? -1.046 7.915 -8.154 1.00 71.50 119 GLN A O 1
ATOM 958 N N . ARG A 1 120 ? -1.263 10.154 -8.064 1.00 80.75 120 ARG A N 1
ATOM 959 C CA . ARG A 1 120 ? -1.343 10.354 -9.506 1.00 80.75 120 ARG A CA 1
ATOM 960 C C . ARG A 1 120 ? -0.049 9.951 -10.214 1.00 80.75 120 ARG A C 1
ATOM 962 O O . ARG A 1 120 ? -0.124 9.202 -11.178 1.00 80.75 120 ARG A O 1
ATOM 969 N N . GLN A 1 121 ? 1.119 10.334 -9.689 1.00 86.44 121 GLN A N 1
ATOM 970 C CA . GLN A 1 121 ? 2.412 9.907 -10.245 1.00 86.44 121 GLN A CA 1
ATOM 971 C C . GLN A 1 121 ? 2.563 8.380 -10.245 1.00 86.44 121 GLN A C 1
ATOM 973 O O . GLN A 1 121 ? 2.899 7.798 -11.274 1.00 86.44 121 GLN A O 1
ATOM 978 N N . TRP A 1 122 ? 2.257 7.711 -9.128 1.00 87.25 122 TRP A N 1
ATOM 979 C CA . TRP A 1 122 ? 2.302 6.245 -9.073 1.00 87.25 122 TRP A CA 1
ATOM 980 C C . TRP A 1 122 ? 1.284 5.592 -10.015 1.00 87.25 122 TRP A C 1
ATOM 982 O O . TRP A 1 122 ? 1.603 4.596 -10.659 1.00 87.25 122 TRP A O 1
ATOM 992 N N . SER A 1 123 ? 0.088 6.168 -10.151 1.00 85.62 123 SER A N 1
ATOM 993 C CA . SER A 1 123 ? -0.942 5.661 -11.068 1.00 85.62 123 SER A CA 1
ATOM 994 C C . SER A 1 123 ? -0.494 5.761 -12.526 1.00 85.62 123 SER A C 1
ATOM 996 O O . SER A 1 123 ? -0.575 4.776 -13.254 1.00 85.62 123 SER A O 1
ATOM 998 N N . TRP A 1 124 ? 0.063 6.905 -12.931 1.00 88.88 124 TRP A N 1
ATOM 999 C CA . TRP A 1 124 ? 0.582 7.090 -14.283 1.00 88.88 124 TRP A CA 1
ATOM 1000 C C . TRP A 1 124 ? 1.780 6.191 -14.585 1.00 88.88 124 TRP A C 1
ATOM 1002 O O . TRP A 1 124 ? 1.887 5.663 -15.688 1.00 88.88 124 TRP A O 1
ATOM 1012 N N . TRP A 1 125 ? 2.668 5.963 -13.614 1.00 90.69 125 TRP A N 1
ATOM 1013 C CA . TRP A 1 125 ? 3.745 4.987 -13.777 1.00 90.69 125 TRP A CA 1
ATOM 1014 C C . TRP A 1 125 ? 3.212 3.561 -13.930 1.00 90.69 125 TRP A C 1
ATOM 1016 O O . TRP A 1 125 ? 3.681 2.847 -14.816 1.00 90.69 125 TRP A O 1
ATOM 1026 N N . SER A 1 126 ? 2.220 3.156 -13.125 1.00 89.38 126 SER A N 1
ATOM 1027 C CA . SER A 1 126 ? 1.550 1.855 -13.287 1.00 89.38 126 SER A CA 1
ATOM 1028 C C . SER A 1 126 ? 1.004 1.715 -14.701 1.00 89.38 126 SER A C 1
ATOM 1030 O O . SER A 1 126 ? 1.334 0.762 -15.400 1.00 89.38 126 SER A O 1
ATOM 1032 N N . GLU A 1 127 ? 0.245 2.713 -15.151 1.00 88.69 127 GLU A N 1
ATOM 1033 C CA . GLU A 1 127 ? -0.373 2.729 -16.470 1.00 88.69 127 GLU A CA 1
ATOM 1034 C C . GLU A 1 127 ? 0.667 2.693 -17.596 1.00 88.69 127 GLU A C 1
ATOM 1036 O O . GLU A 1 127 ? 0.504 1.950 -18.567 1.00 88.69 127 GLU A O 1
ATOM 1041 N N . ALA A 1 128 ? 1.766 3.438 -17.462 1.00 88.75 128 ALA A N 1
ATOM 1042 C CA . ALA A 1 128 ? 2.830 3.459 -18.457 1.00 88.75 128 ALA A CA 1
ATOM 1043 C C . ALA A 1 128 ? 3.463 2.072 -18.611 1.00 88.75 128 ALA A C 1
ATOM 1045 O O . ALA A 1 128 ? 3.695 1.620 -19.735 1.00 88.75 128 ALA A O 1
ATOM 1046 N N . PHE A 1 129 ? 3.710 1.372 -17.499 1.00 88.62 129 PHE A N 1
ATOM 1047 C CA . PHE A 1 129 ? 4.233 0.010 -17.540 1.00 88.62 129 PHE A CA 1
ATOM 1048 C C . PHE A 1 129 ? 3.205 -0.984 -18.081 1.00 88.62 129 PHE A C 1
ATOM 1050 O O . PHE A 1 129 ? 3.546 -1.749 -18.979 1.00 88.62 129 PHE A O 1
ATOM 1057 N N . GLU A 1 130 ? 1.954 -0.954 -17.623 1.00 86.81 130 GLU A N 1
ATOM 1058 C CA . GLU A 1 130 ? 0.893 -1.851 -18.109 1.00 86.81 130 GLU A CA 1
ATOM 1059 C C . GLU A 1 130 ? 0.705 -1.732 -19.628 1.00 86.81 130 GLU A C 1
ATOM 1061 O O . GLU A 1 130 ? 0.721 -2.734 -20.349 1.00 86.81 130 GLU A O 1
ATOM 1066 N N . ARG A 1 131 ? 0.612 -0.498 -20.137 1.00 83.44 131 ARG A N 1
ATOM 1067 C CA . ARG A 1 131 ? 0.482 -0.219 -21.574 1.00 83.44 131 ARG A CA 1
ATOM 1068 C C . ARG A 1 131 ? 1.742 -0.593 -22.344 1.00 83.44 131 ARG A C 1
ATOM 1070 O O . ARG A 1 131 ? 1.658 -1.229 -23.393 1.00 83.44 131 ARG A O 1
ATOM 1077 N N . GLY A 1 132 ? 2.906 -0.226 -21.817 1.00 79.38 132 GLY A N 1
ATOM 1078 C CA . GLY A 1 132 ? 4.200 -0.553 -22.404 1.00 79.38 132 GLY A CA 1
ATOM 1079 C C . GLY A 1 132 ? 4.424 -2.054 -22.575 1.00 79.38 132 GLY A C 1
ATOM 1080 O O . GLY A 1 132 ? 4.937 -2.506 -23.593 1.00 79.38 132 GLY A O 1
ATOM 1081 N N . LEU A 1 133 ? 3.980 -2.838 -21.595 1.00 76.94 133 LEU A N 1
ATOM 1082 C CA . LEU A 1 133 ? 4.077 -4.295 -21.604 1.00 76.94 133 LEU A CA 1
ATOM 1083 C C . LEU A 1 133 ? 3.053 -4.954 -22.534 1.00 76.94 133 LEU A C 1
ATOM 1085 O O . LEU A 1 133 ? 3.327 -6.030 -23.071 1.00 76.94 133 LEU A O 1
ATOM 1089 N N . ALA A 1 134 ? 1.890 -4.329 -22.733 1.00 75.19 134 ALA A N 1
ATOM 1090 C CA . ALA A 1 134 ? 0.849 -4.825 -23.628 1.00 75.19 134 ALA A CA 1
ATOM 1091 C C . ALA A 1 134 ? 1.198 -4.641 -25.117 1.00 75.19 134 ALA A C 1
ATOM 1093 O O . ALA A 1 134 ? 0.806 -5.464 -25.942 1.00 75.19 134 ALA A O 1
ATOM 1094 N N . THR A 1 135 ? 1.945 -3.589 -25.471 1.00 71.44 135 THR A N 1
ATOM 1095 C CA . THR A 1 135 ? 2.295 -3.265 -26.868 1.00 71.44 135 THR A CA 1
ATOM 1096 C C . THR A 1 135 ? 3.490 -4.065 -27.410 1.00 71.44 135 THR A C 1
ATOM 1098 O O . THR A 1 135 ? 3.661 -4.179 -28.626 1.00 71.44 135 THR A O 1
ATOM 1101 N N . GLY A 1 136 ? 4.263 -4.711 -26.530 1.00 63.56 136 GLY A N 1
ATOM 1102 C CA . GLY A 1 136 ? 5.344 -5.634 -26.878 1.00 63.56 136 GLY A CA 1
ATOM 1103 C C . GLY A 1 136 ? 6.674 -4.957 -27.258 1.00 63.56 136 GLY A C 1
ATOM 1104 O O . GLY A 1 136 ? 6.741 -3.748 -27.466 1.00 63.56 136 GLY A O 1
ATOM 1105 N N . PRO A 1 137 ? 7.761 -5.741 -27.412 1.00 60.91 137 PRO A N 1
ATOM 1106 C CA . PRO A 1 137 ? 9.136 -5.228 -27.492 1.00 60.91 137 PRO A CA 1
ATOM 1107 C C . PRO A 1 137 ? 9.461 -4.430 -28.757 1.00 60.91 137 PRO A C 1
ATOM 1109 O O . PRO A 1 137 ? 10.510 -3.811 -28.822 1.00 60.91 137 PRO A O 1
ATOM 1112 N N . ARG A 1 138 ? 8.612 -4.486 -29.791 1.00 58.50 138 ARG A N 1
ATOM 1113 C CA 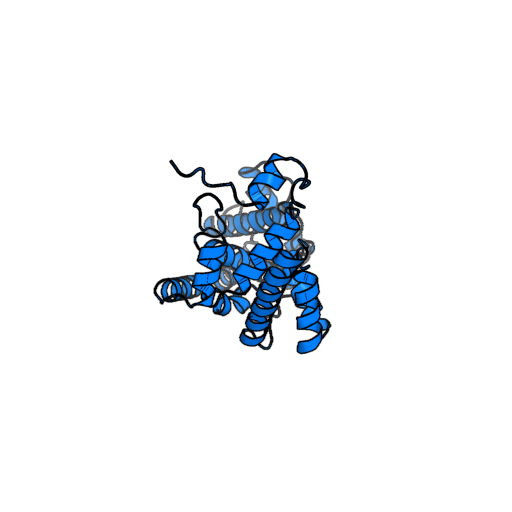. ARG A 1 138 ? 8.827 -3.786 -31.071 1.00 58.50 138 ARG A CA 1
ATOM 1114 C C . ARG A 1 138 ? 7.964 -2.539 -31.227 1.00 58.50 138 ARG A C 1
ATOM 1116 O O . ARG A 1 138 ? 8.044 -1.877 -32.260 1.00 58.50 138 ARG A O 1
ATOM 1123 N N . ALA A 1 139 ? 7.115 -2.233 -30.248 1.00 62.00 139 ALA A N 1
ATOM 1124 C CA . ALA A 1 139 ? 6.360 -0.998 -30.275 1.00 62.00 139 ALA A CA 1
ATOM 1125 C C . ALA A 1 139 ? 7.320 0.164 -30.010 1.00 62.00 139 ALA A C 1
ATOM 1127 O O . ALA A 1 139 ? 7.979 0.208 -28.973 1.00 62.00 139 ALA A O 1
ATOM 1128 N N . ALA A 1 140 ? 7.363 1.133 -30.929 1.00 62.31 140 ALA A N 1
ATOM 1129 C CA . ALA A 1 140 ? 8.168 2.352 -30.795 1.00 62.31 140 ALA A CA 1
ATOM 1130 C C . ALA A 1 140 ? 7.853 3.162 -29.514 1.00 62.31 140 ALA A C 1
ATOM 1132 O O . ALA A 1 140 ? 8.592 4.076 -29.150 1.00 62.31 140 ALA A O 1
ATOM 1133 N N . GLU A 1 141 ? 6.758 2.810 -28.840 1.00 66.06 141 GLU A N 1
ATOM 1134 C CA . GLU A 1 141 ? 6.179 3.479 -27.681 1.00 66.06 141 GLU A CA 1
ATOM 1135 C C . GLU A 1 141 ? 6.385 2.707 -26.363 1.00 66.06 141 GLU A C 1
ATOM 1137 O O . GLU A 1 141 ? 5.976 3.191 -25.309 1.00 66.06 141 GLU A O 1
ATOM 1142 N N . SER A 1 142 ? 7.042 1.535 -26.378 1.00 72.06 142 SER A N 1
ATOM 1143 C CA . SER A 1 142 ? 7.363 0.812 -25.140 1.00 72.06 142 SER A CA 1
ATOM 1144 C C . SER A 1 142 ? 8.353 1.622 -24.284 1.00 72.06 142 SER A C 1
ATOM 1146 O O . SER A 1 142 ? 9.442 1.969 -24.764 1.00 72.06 142 SER A O 1
ATOM 1148 N N . PRO A 1 143 ? 8.050 1.882 -22.995 1.00 68.19 143 PRO A N 1
ATOM 1149 C CA . PRO A 1 143 ? 8.978 2.523 -22.075 1.00 68.19 143 PRO A CA 1
ATOM 1150 C C . PRO A 1 143 ? 10.167 1.626 -21.735 1.00 68.19 143 PRO A C 1
ATOM 1152 O O . PRO A 1 143 ? 11.179 2.116 -21.247 1.00 68.19 143 PRO A O 1
ATOM 1155 N N . ILE A 1 144 ? 10.078 0.330 -22.024 1.00 70.81 144 ILE A N 1
ATOM 1156 C CA . ILE A 1 144 ? 11.098 -0.659 -21.711 1.00 70.81 144 ILE A CA 1
ATOM 1157 C C . ILE A 1 144 ? 12.081 -0.772 -22.880 1.00 70.81 144 ILE A C 1
ATOM 1159 O O . ILE A 1 144 ? 11.668 -0.890 -24.032 1.00 70.81 144 ILE A O 1
ATOM 1163 N N . LEU A 1 145 ? 13.382 -0.748 -22.574 1.00 73.00 145 LEU A N 1
ATOM 1164 C CA . LEU A 1 145 ? 14.454 -0.929 -23.556 1.00 73.00 145 LEU A CA 1
ATOM 1165 C C . LEU A 1 145 ? 14.431 -2.354 -24.127 1.00 73.00 145 LEU A C 1
ATOM 1167 O O . LEU A 1 145 ? 14.383 -3.319 -23.359 1.00 73.00 145 LEU A O 1
ATOM 1171 N N . ASP A 1 146 ? 14.495 -2.478 -25.452 1.00 74.94 146 ASP A N 1
ATOM 1172 C CA . ASP A 1 146 ? 14.367 -3.736 -26.196 1.00 74.94 146 ASP A CA 1
ATOM 1173 C C . ASP A 1 146 ? 15.321 -4.819 -25.666 1.00 74.94 146 ASP A C 1
ATOM 1175 O O . ASP A 1 146 ? 14.924 -5.972 -25.488 1.00 74.94 146 ASP A O 1
ATOM 1179 N N . GLU A 1 147 ? 16.557 -4.444 -25.319 1.00 77.00 147 GLU A N 1
ATOM 1180 C CA . GLU A 1 147 ? 17.597 -5.365 -24.846 1.00 77.00 147 GLU A CA 1
ATOM 1181 C C . GLU A 1 147 ? 17.302 -5.939 -23.453 1.00 77.00 147 GLU A C 1
ATOM 1183 O O . GLU A 1 147 ? 17.738 -7.042 -23.119 1.00 77.00 147 GLU A O 1
ATOM 1188 N N . LYS A 1 148 ? 16.554 -5.201 -22.627 1.00 79.88 148 LYS A N 1
ATOM 1189 C CA . LYS A 1 148 ? 16.187 -5.591 -21.255 1.00 79.88 148 LYS A CA 1
ATOM 1190 C C . LYS A 1 148 ? 14.716 -5.991 -21.137 1.00 79.88 148 LYS A C 1
ATOM 1192 O O . LYS A 1 148 ? 14.272 -6.334 -20.040 1.00 79.88 148 LYS A O 1
ATOM 1197 N N . HIS A 1 149 ? 13.977 -6.007 -22.249 1.00 82.50 149 HIS A N 1
ATOM 1198 C CA . HIS A 1 149 ? 12.528 -6.159 -22.257 1.00 82.50 149 HIS A CA 1
ATOM 1199 C C . HIS A 1 149 ? 12.059 -7.425 -21.550 1.00 82.50 149 HIS A C 1
ATOM 1201 O O . HIS A 1 149 ? 11.293 -7.340 -20.597 1.00 82.50 149 HIS A O 1
ATOM 1207 N N . ALA A 1 150 ? 12.570 -8.594 -21.945 1.00 83.12 150 ALA A N 1
ATOM 1208 C CA . ALA A 1 150 ? 12.170 -9.865 -21.342 1.00 83.12 150 ALA A CA 1
ATOM 1209 C C . ALA A 1 150 ? 12.378 -9.881 -19.817 1.00 83.12 150 ALA A C 1
ATOM 1211 O O . ALA A 1 150 ? 11.473 -10.253 -19.077 1.00 83.12 150 ALA A O 1
ATOM 1212 N N . ARG A 1 151 ? 13.537 -9.405 -19.341 1.00 86.00 151 ARG A N 1
ATOM 1213 C CA . ARG A 1 151 ? 13.855 -9.359 -17.907 1.00 86.00 151 ARG A CA 1
ATOM 1214 C C . ARG A 1 151 ? 12.926 -8.413 -17.146 1.00 86.00 151 ARG A C 1
ATOM 1216 O O . ARG A 1 151 ? 12.436 -8.777 -16.082 1.00 86.00 151 ARG A O 1
ATOM 1223 N N . LEU A 1 152 ? 12.699 -7.209 -17.670 1.00 84.12 152 LEU A N 1
ATOM 1224 C CA . LEU A 1 152 ? 11.874 -6.200 -17.003 1.00 84.12 152 LEU A CA 1
ATOM 1225 C C . LEU A 1 152 ? 10.385 -6.572 -17.017 1.00 84.12 152 LEU A C 1
ATOM 1227 O O . LEU A 1 152 ? 9.703 -6.339 -16.024 1.00 84.12 152 LEU A O 1
ATOM 1231 N N . VAL A 1 153 ? 9.903 -7.222 -18.082 1.00 86.31 153 VAL A N 1
ATOM 1232 C CA . VAL A 1 153 ? 8.552 -7.805 -18.147 1.00 86.31 153 VAL A CA 1
ATOM 1233 C C . VAL A 1 153 ? 8.372 -8.879 -17.087 1.00 86.31 153 VAL A C 1
ATOM 1235 O O . VAL A 1 153 ? 7.373 -8.853 -16.375 1.00 86.31 153 VAL A O 1
ATOM 1238 N N . THR A 1 154 ? 9.311 -9.824 -16.987 1.00 89.19 154 THR A N 1
ATOM 1239 C CA . THR A 1 154 ? 9.249 -10.890 -15.980 1.00 89.19 154 THR A CA 1
ATOM 1240 C C . THR A 1 154 ? 9.218 -10.292 -14.579 1.00 89.19 154 THR A C 1
ATOM 1242 O O . THR A 1 154 ? 8.288 -10.571 -13.833 1.00 89.19 154 THR A O 1
ATOM 1245 N N . MET A 1 155 ? 10.138 -9.372 -14.276 1.00 89.88 155 MET A N 1
ATOM 1246 C CA . MET A 1 155 ? 10.191 -8.684 -12.984 1.00 89.88 155 MET A CA 1
ATOM 1247 C C . MET A 1 155 ? 8.892 -7.934 -12.657 1.00 89.88 155 MET A C 1
ATOM 1249 O O . MET A 1 155 ? 8.417 -7.990 -11.525 1.00 89.88 155 MET A O 1
ATOM 1253 N N . TYR A 1 156 ? 8.300 -7.238 -13.635 1.00 89.56 156 TYR A N 1
ATOM 1254 C CA . TYR A 1 156 ? 7.021 -6.557 -13.437 1.00 89.56 156 TYR A CA 1
ATOM 1255 C C . TYR A 1 156 ? 5.895 -7.559 -13.167 1.00 89.56 156 TYR A C 1
ATOM 1257 O O . TYR A 1 156 ? 5.158 -7.396 -12.205 1.00 89.56 156 TYR A O 1
ATOM 1265 N N . ARG A 1 157 ? 5.769 -8.611 -13.985 1.00 88.94 157 ARG A N 1
ATOM 1266 C CA . ARG A 1 157 ? 4.707 -9.621 -13.841 1.00 88.94 157 ARG A CA 1
ATOM 1267 C C . ARG A 1 157 ? 4.792 -10.359 -12.511 1.00 88.94 157 ARG A C 1
ATOM 1269 O O . ARG A 1 157 ? 3.764 -10.530 -11.875 1.00 88.94 157 ARG A O 1
ATOM 1276 N N . GLU A 1 158 ? 5.992 -10.744 -12.086 1.00 90.56 158 GLU A N 1
ATOM 1277 C CA . GLU A 1 158 ? 6.218 -11.415 -10.800 1.00 90.56 158 GLU A CA 1
ATOM 1278 C C . GLU A 1 158 ? 5.799 -10.528 -9.621 1.00 90.56 158 GLU A C 1
ATOM 1280 O O . GLU A 1 158 ? 5.111 -10.986 -8.712 1.00 90.56 158 GLU A O 1
ATOM 1285 N N . LEU A 1 159 ? 6.149 -9.238 -9.647 1.00 89.88 159 LEU A N 1
ATOM 1286 C CA . LEU A 1 159 ? 5.772 -8.311 -8.576 1.00 89.88 159 LEU A CA 1
ATOM 1287 C C . LEU A 1 159 ? 4.290 -7.922 -8.621 1.00 89.88 159 LEU A C 1
ATOM 1289 O O . LEU A 1 159 ? 3.685 -7.673 -7.578 1.00 89.88 159 LEU A O 1
ATOM 1293 N N . MET A 1 160 ? 3.692 -7.880 -9.809 1.00 89.69 160 MET A N 1
ATOM 1294 C CA . MET A 1 160 ? 2.322 -7.415 -10.032 1.00 89.69 160 MET A CA 1
ATOM 1295 C C . MET A 1 160 ? 1.290 -8.546 -10.140 1.00 89.69 160 MET A C 1
ATOM 1297 O O . MET A 1 160 ? 0.157 -8.279 -10.528 1.00 89.69 160 MET A O 1
ATOM 1301 N N . ASP A 1 161 ? 1.631 -9.785 -9.778 1.00 89.94 161 ASP A N 1
ATOM 1302 C CA . ASP A 1 161 ? 0.672 -10.897 -9.749 1.00 89.94 161 ASP A CA 1
ATOM 1303 C C . ASP A 1 161 ? -0.213 -10.865 -8.488 1.00 89.94 161 ASP A C 1
ATOM 1305 O O . ASP A 1 161 ? 0.247 -11.112 -7.369 1.00 89.94 161 ASP A O 1
ATOM 1309 N N . PHE A 1 162 ? -1.501 -10.559 -8.659 1.00 90.19 162 PHE A N 1
ATOM 1310 C CA . PHE A 1 162 ? -2.483 -10.476 -7.572 1.00 90.19 162 PHE A CA 1
ATOM 1311 C C . PHE A 1 162 ? -3.276 -11.766 -7.341 1.00 90.19 162 PHE A C 1
ATOM 1313 O O . PHE A 1 162 ? -4.079 -11.794 -6.408 1.00 90.19 162 PHE A O 1
ATOM 1320 N N . ALA A 1 163 ? -3.072 -12.826 -8.130 1.00 92.88 163 ALA A N 1
ATOM 1321 C CA . ALA A 1 163 ? -3.957 -13.993 -8.123 1.00 92.88 163 ALA A CA 1
ATOM 1322 C C . ALA A 1 163 ? -4.103 -14.627 -6.727 1.00 92.88 163 ALA A C 1
ATOM 1324 O O . ALA A 1 163 ? -5.217 -14.886 -6.266 1.00 92.88 163 ALA A O 1
ATOM 1325 N N . GLU A 1 164 ? -2.993 -14.816 -6.010 1.00 92.75 164 GLU A N 1
ATOM 1326 C CA . GLU A 1 164 ? -3.012 -15.373 -4.651 1.00 92.75 164 GLU A CA 1
ATOM 1327 C C . GLU A 1 164 ? -3.741 -14.461 -3.655 1.00 92.75 164 GLU A C 1
ATOM 1329 O O . GLU A 1 164 ? -4.512 -14.938 -2.818 1.00 92.75 164 GLU A O 1
ATOM 1334 N N . LEU A 1 165 ? -3.561 -13.142 -3.780 1.00 92.88 165 LEU A N 1
ATOM 1335 C CA . LEU A 1 165 ? -4.219 -12.162 -2.916 1.00 92.88 165 LEU A CA 1
ATOM 1336 C C . LEU A 1 165 ? -5.728 -12.105 -3.167 1.00 92.88 165 LEU A C 1
ATOM 1338 O O . LEU A 1 165 ? -6.503 -11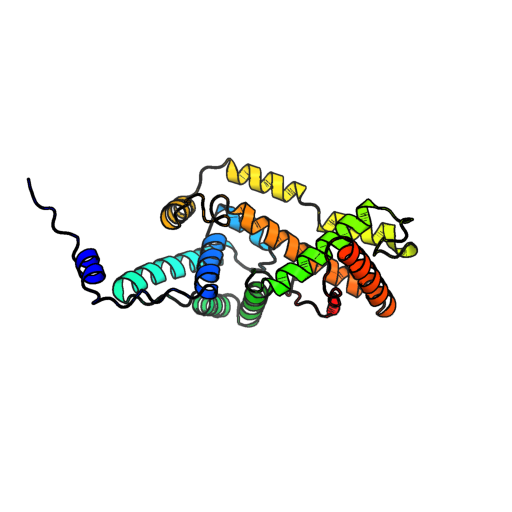.973 -2.222 1.00 92.88 165 LEU A O 1
ATOM 1342 N N . GLU A 1 166 ? -6.159 -12.231 -4.422 1.00 94.50 166 GLU A N 1
ATOM 1343 C CA . GLU A 1 166 ? -7.576 -12.303 -4.782 1.00 94.50 166 GLU A CA 1
ATOM 1344 C C . GLU A 1 166 ? -8.234 -13.577 -4.239 1.00 94.50 166 GLU A C 1
ATOM 1346 O O . GLU A 1 166 ? -9.338 -13.516 -3.688 1.00 94.50 166 GLU A O 1
ATOM 1351 N N . ILE A 1 167 ? -7.546 -14.722 -4.328 1.00 96.06 167 ILE A N 1
ATOM 1352 C CA . ILE A 1 167 ? -8.003 -15.989 -3.739 1.00 96.06 167 ILE A CA 1
ATOM 1353 C C . ILE A 1 167 ? -8.146 -15.844 -2.220 1.00 96.06 167 ILE A C 1
ATOM 1355 O O . ILE A 1 167 ? -9.186 -16.206 -1.660 1.00 96.06 167 ILE A O 1
ATOM 1359 N N . GLN A 1 168 ? -7.141 -15.270 -1.555 1.00 96.00 168 GLN A N 1
ATOM 1360 C CA . GLN A 1 168 ? -7.156 -15.044 -0.112 1.00 96.00 168 GLN A CA 1
ATOM 1361 C C . GLN A 1 168 ? -8.280 -14.085 0.307 1.00 96.00 168 GLN A C 1
ATOM 1363 O O . GLN A 1 168 ? -9.021 -14.377 1.248 1.00 96.00 168 GLN A O 1
ATOM 1368 N N . ALA A 1 169 ? -8.462 -12.973 -0.411 1.00 95.06 169 ALA A N 1
ATOM 1369 C CA . ALA A 1 169 ? -9.529 -12.012 -0.145 1.00 95.06 169 ALA A CA 1
ATOM 1370 C C . ALA A 1 169 ? -10.910 -12.654 -0.322 1.00 95.06 169 ALA A C 1
ATOM 1372 O O . ALA A 1 169 ? -11.791 -12.472 0.515 1.00 95.06 169 ALA A O 1
ATOM 1373 N N . LYS A 1 170 ? -11.100 -13.465 -1.370 1.00 95.75 170 LYS A N 1
ATOM 1374 C CA . LYS A 1 170 ? -12.347 -14.208 -1.594 1.00 95.75 170 LYS A CA 1
ATOM 1375 C C . LYS 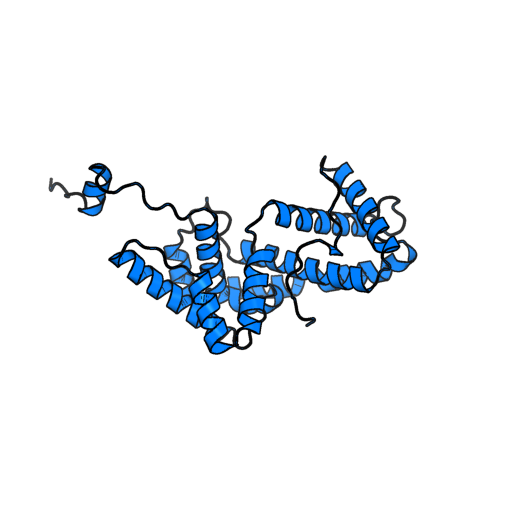A 1 170 ? -12.643 -15.187 -0.457 1.00 95.75 170 LYS A C 1
ATOM 1377 O O . LYS A 1 170 ? -13.793 -15.280 -0.033 1.00 95.75 170 LYS A O 1
ATOM 1382 N N . ALA A 1 171 ? -11.630 -15.893 0.045 1.00 96.25 171 ALA A N 1
ATOM 1383 C CA . ALA A 1 171 ? -11.787 -16.802 1.177 1.00 96.25 171 ALA A CA 1
ATOM 1384 C C . ALA A 1 171 ? -12.196 -16.054 2.458 1.00 96.25 171 ALA A C 1
ATOM 1386 O O . ALA A 1 171 ? -13.120 -16.482 3.145 1.00 96.25 171 ALA A O 1
ATOM 1387 N N . LEU A 1 172 ? -11.572 -14.906 2.741 1.00 94.88 172 LEU A N 1
ATOM 1388 C CA . LEU A 1 172 ? -11.899 -14.077 3.907 1.00 94.88 172 LEU A CA 1
ATOM 1389 C C . LEU A 1 172 ? -13.292 -13.445 3.806 1.00 94.88 172 LEU A C 1
ATOM 1391 O O . LEU A 1 172 ? -14.014 -13.427 4.795 1.00 94.88 172 LEU A O 1
ATOM 1395 N N . LYS A 1 173 ? -13.710 -13.007 2.610 1.00 92.12 173 LYS A N 1
ATOM 1396 C CA . LYS A 1 173 ? -15.078 -12.517 2.352 1.00 92.12 173 LYS A CA 1
ATOM 1397 C C . LYS A 1 173 ? -16.154 -13.582 2.572 1.00 92.12 173 LYS A C 1
ATOM 1399 O O . LYS A 1 173 ? -17.293 -13.242 2.869 1.00 92.12 173 LYS A O 1
ATOM 1404 N N . ALA A 1 174 ? -15.818 -14.855 2.371 1.00 93.94 174 ALA A N 1
ATOM 1405 C CA . ALA A 1 174 ? -16.741 -15.969 2.570 1.00 93.94 174 ALA A CA 1
AT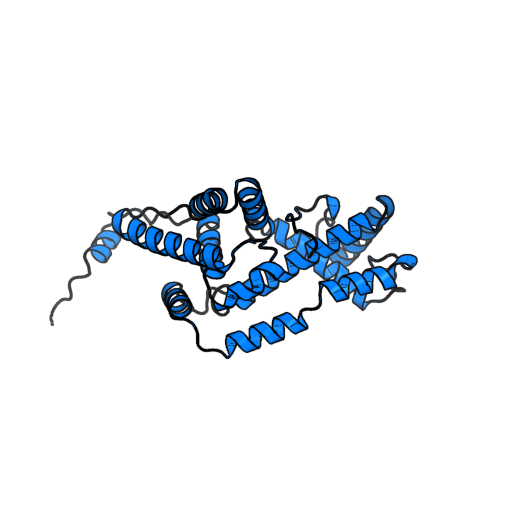OM 1406 C C . ALA A 1 174 ? -16.812 -16.436 4.036 1.00 93.94 174 ALA A C 1
ATOM 1408 O O . ALA A 1 174 ? -17.721 -17.188 4.391 1.00 93.94 174 ALA A O 1
ATOM 1409 N N . ALA A 1 175 ? -15.862 -16.022 4.877 1.00 94.44 175 ALA A N 1
ATOM 1410 C CA . ALA A 1 175 ? -15.838 -16.363 6.290 1.00 94.44 175 ALA A CA 1
ATOM 1411 C C . ALA A 1 175 ? -16.758 -15.431 7.106 1.00 94.44 175 ALA A C 1
ATOM 1413 O O . ALA A 1 175 ? -16.946 -14.270 6.738 1.00 94.44 175 ALA A O 1
ATOM 1414 N N . PRO A 1 176 ? -17.317 -15.901 8.237 1.00 94.94 176 PRO A N 1
ATOM 1415 C CA . PRO A 1 176 ? -17.999 -15.023 9.181 1.00 94.94 176 PRO A CA 1
ATOM 1416 C C . PRO A 1 176 ? -17.064 -13.916 9.686 1.00 94.94 176 PRO A C 1
ATOM 1418 O O . PRO A 1 176 ? -15.918 -14.189 10.050 1.00 94.94 176 PRO A O 1
ATOM 1421 N N . LEU A 1 177 ? -17.567 -12.680 9.734 1.00 92.62 177 LEU A N 1
ATOM 1422 C CA . LEU A 1 177 ? -16.843 -11.547 10.311 1.00 92.62 177 LEU A CA 1
ATOM 1423 C C . LEU A 1 177 ? -16.647 -11.736 11.820 1.00 92.62 177 LEU A C 1
ATOM 1425 O O . LEU A 1 177 ? -17.501 -12.312 12.498 1.00 92.62 177 LEU A O 1
ATOM 1429 N N . SER A 1 178 ? -15.538 -11.218 12.348 1.00 95.44 178 SER A N 1
ATOM 1430 C CA . SER A 1 178 ? -15.325 -11.161 13.794 1.00 95.44 178 SER A CA 1
ATOM 1431 C C . SER A 1 178 ? -16.230 -10.113 14.451 1.00 95.44 178 SER A C 1
ATOM 1433 O O . SER A 1 178 ? -16.715 -9.192 13.792 1.00 95.44 178 SER A O 1
ATOM 1435 N N . ASP A 1 179 ? -16.405 -10.199 15.773 1.00 95.94 179 ASP A N 1
ATOM 1436 C CA . ASP A 1 179 ? -17.161 -9.197 16.541 1.00 95.94 179 ASP A CA 1
ATOM 1437 C C . ASP A 1 179 ? -16.599 -7.781 16.358 1.00 95.94 179 ASP A C 1
ATOM 1439 O O . ASP A 1 179 ? -17.349 -6.806 16.286 1.00 95.94 179 ASP A O 1
ATOM 1443 N N . TRP A 1 180 ? -15.272 -7.664 16.257 1.00 94.69 180 TRP A N 1
ATOM 1444 C CA . TRP A 1 180 ? -14.624 -6.380 16.018 1.00 94.69 180 TRP A CA 1
ATOM 1445 C C . TRP A 1 180 ? -14.917 -5.854 14.616 1.00 94.69 180 TRP A C 1
ATOM 1447 O O . TRP A 1 180 ? -15.262 -4.681 14.466 1.00 94.69 180 TRP A O 1
ATOM 1457 N N . ASP A 1 181 ? -14.808 -6.710 13.599 1.00 93.06 181 ASP A N 1
ATOM 1458 C CA . ASP A 1 181 ? -15.104 -6.323 12.224 1.00 93.06 181 ASP A CA 1
ATOM 1459 C C . ASP A 1 181 ? -16.562 -5.865 12.120 1.00 93.06 181 ASP A C 1
ATOM 1461 O O . ASP A 1 181 ? -16.819 -4.758 11.655 1.00 93.06 181 ASP A O 1
ATOM 1465 N N . LEU A 1 182 ? -17.508 -6.626 12.678 1.00 91.06 182 LEU A N 1
ATOM 1466 C CA . LEU A 1 182 ? -18.918 -6.232 12.756 1.00 91.06 182 LEU A CA 1
ATOM 1467 C C . LEU A 1 182 ? -19.116 -4.880 13.456 1.00 91.06 182 LEU A C 1
ATOM 1469 O O . LEU A 1 182 ? -19.861 -4.034 12.959 1.00 91.06 182 LEU A O 1
ATOM 1473 N N . GLU A 1 183 ? -18.441 -4.639 14.585 1.00 90.81 183 GLU A N 1
ATOM 1474 C CA . GLU A 1 183 ? -18.534 -3.365 15.302 1.00 90.81 183 GLU A CA 1
ATOM 1475 C C . GLU A 1 183 ? -18.064 -2.190 14.433 1.00 90.81 183 GLU A C 1
ATOM 1477 O O . GLU A 1 183 ? -18.726 -1.148 14.382 1.00 90.81 183 GLU A O 1
ATOM 1482 N N . ILE A 1 184 ? -16.922 -2.332 13.757 1.00 87.94 184 ILE A N 1
ATOM 1483 C CA . ILE A 1 184 ? -16.393 -1.287 12.876 1.00 87.94 184 ILE A CA 1
ATOM 1484 C C . ILE A 1 184 ? -17.321 -1.066 11.685 1.00 87.94 184 ILE A C 1
ATOM 1486 O O . ILE A 1 184 ? -17.594 0.093 11.356 1.00 87.94 184 ILE A O 1
ATOM 1490 N N . TYR A 1 185 ? -17.862 -2.145 11.114 1.00 84.00 185 TYR A N 1
ATOM 1491 C CA . TYR A 1 185 ? -18.822 -2.073 10.019 1.00 84.00 185 TYR A CA 1
ATOM 1492 C C . TYR A 1 185 ? -20.070 -1.270 10.401 1.00 84.00 185 TYR A C 1
ATOM 1494 O O . TYR A 1 185 ? -20.438 -0.304 9.735 1.00 84.00 185 TYR A O 1
ATOM 1502 N N . VAL A 1 186 ? -20.678 -1.587 11.544 1.00 83.31 186 VAL A N 1
ATOM 1503 C CA . VAL A 1 186 ? -21.866 -0.872 12.033 1.00 83.31 186 VAL A CA 1
ATOM 1504 C C . VAL A 1 186 ? -21.560 0.597 12.333 1.00 83.31 186 VAL A C 1
ATOM 1506 O O . VAL A 1 186 ? -22.358 1.480 12.025 1.00 83.31 186 VAL A O 1
ATOM 1509 N N . ARG A 1 187 ? -20.407 0.891 12.943 1.00 78.94 187 ARG A N 1
ATOM 1510 C CA . ARG A 1 187 ? -20.077 2.253 13.392 1.00 78.94 187 ARG A CA 1
ATOM 1511 C C . ARG A 1 187 ? -19.717 3.212 12.277 1.00 78.94 187 ARG A C 1
ATOM 1513 O O . ARG A 1 187 ? -19.921 4.412 12.448 1.00 78.94 187 ARG A O 1
ATOM 1520 N N . ARG A 1 188 ? -19.089 2.724 11.210 1.00 71.62 188 ARG A N 1
ATOM 1521 C CA . ARG A 1 188 ? -18.647 3.597 10.122 1.00 71.62 188 ARG A CA 1
ATOM 1522 C C . ARG A 1 188 ? -19.769 4.018 9.200 1.00 71.62 188 ARG A C 1
ATOM 1524 O O . ARG A 1 188 ? -19.568 5.000 8.502 1.00 71.62 188 ARG A O 1
ATOM 1531 N N . GLY A 1 189 ? -20.924 3.356 9.284 1.00 55.28 189 GLY A N 1
ATOM 1532 C CA . GLY A 1 189 ? -22.018 3.580 8.359 1.00 55.28 189 GLY A CA 1
ATOM 1533 C C . GLY A 1 189 ? -21.539 3.176 6.978 1.00 55.28 189 GLY A C 1
ATOM 1534 O O . GLY A 1 189 ? -20.945 3.967 6.258 1.00 55.28 189 GLY A O 1
ATOM 1535 N N . PHE A 1 190 ? -21.770 1.923 6.607 1.00 53.03 190 PHE A N 1
ATOM 1536 C CA . PHE A 1 190 ? -21.558 1.466 5.236 1.00 53.03 190 PHE A CA 1
ATOM 1537 C C . PHE A 1 190 ? -22.731 1.975 4.379 1.00 53.03 190 PHE A C 1
ATOM 1539 O O . PHE A 1 190 ? -23.398 1.210 3.685 1.00 53.03 190 PHE A O 1
ATOM 1546 N N . ASP A 1 191 ? -23.033 3.270 4.499 1.00 41.59 191 ASP A N 1
ATOM 1547 C CA . ASP A 1 191 ? -23.948 3.963 3.611 1.00 41.59 191 ASP A CA 1
ATOM 1548 C C . ASP A 1 191 ? -23.222 4.117 2.278 1.00 41.59 191 ASP A C 1
ATOM 1550 O O . ASP A 1 191 ? -22.050 4.491 2.222 1.00 41.59 191 ASP A O 1
ATOM 1554 N N . HIS A 1 192 ? -23.918 3.746 1.209 1.00 44.44 192 HIS A N 1
ATOM 1555 C CA . HIS A 1 192 ? -23.392 3.478 -0.132 1.00 44.44 192 HIS A CA 1
ATOM 1556 C C . HIS A 1 192 ? -22.641 4.642 -0.814 1.00 44.44 192 HIS A C 1
ATOM 1558 O O . HIS A 1 192 ? -22.146 4.463 -1.925 1.00 44.44 192 HIS A O 1
ATOM 1564 N N . ASP A 1 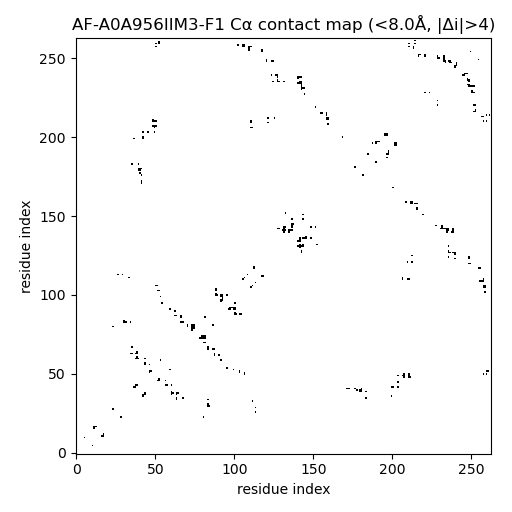193 ? -22.525 5.799 -0.163 1.00 42.59 193 ASP A N 1
ATOM 1565 C CA . ASP A 1 193 ? -21.923 7.010 -0.717 1.00 42.59 193 ASP A CA 1
ATOM 1566 C C . ASP A 1 193 ? -20.434 7.183 -0.358 1.00 42.59 193 ASP A C 1
ATOM 1568 O O . ASP A 1 193 ? -19.734 7.941 -1.032 1.00 42.59 193 ASP A O 1
ATOM 1572 N N . ASP A 1 194 ? -19.911 6.467 0.649 1.00 51.00 194 ASP A N 1
ATOM 1573 C CA . ASP A 1 194 ? -18.485 6.514 1.012 1.00 51.00 194 ASP A CA 1
ATOM 1574 C C . ASP A 1 194 ? -17.748 5.302 0.404 1.00 51.00 194 ASP A C 1
ATOM 1576 O O . ASP A 1 194 ? -17.578 4.248 1.024 1.00 51.00 194 ASP A O 1
ATOM 1580 N N . PHE A 1 195 ? -17.318 5.451 -0.858 1.00 48.09 195 PHE A N 1
ATOM 1581 C CA . PHE A 1 195 ? -16.691 4.428 -1.726 1.00 48.09 195 PHE A CA 1
ATOM 1582 C C . PHE A 1 195 ? -15.513 3.641 -1.115 1.00 48.09 195 PHE A C 1
ATOM 1584 O O . PHE A 1 195 ? -15.066 2.651 -1.695 1.00 48.09 195 PHE A O 1
ATOM 1591 N N . MET A 1 196 ? -14.984 4.087 0.024 1.00 53.25 196 MET A N 1
ATOM 1592 C CA . MET A 1 196 ? -13.817 3.506 0.687 1.00 53.25 196 MET A CA 1
ATOM 1593 C C . MET A 1 196 ? -14.170 2.443 1.728 1.00 53.25 196 MET A C 1
ATOM 1595 O O . MET A 1 196 ? -13.263 1.735 2.174 1.00 53.25 196 MET A O 1
ATOM 1599 N N . MET A 1 197 ? -15.441 2.339 2.135 1.00 56.56 197 MET A N 1
ATOM 1600 C CA . MET A 1 197 ? -15.811 1.502 3.275 1.00 56.56 197 MET A CA 1
ATOM 1601 C C . MET A 1 197 ? -16.592 0.248 2.911 1.00 56.56 197 MET A C 1
ATOM 1603 O O . MET A 1 197 ? -16.323 -0.740 3.566 1.00 56.56 197 MET A O 1
ATOM 1607 N N . ASP A 1 198 ? -17.456 0.217 1.886 1.00 68.88 198 ASP A N 1
ATOM 1608 C CA . ASP A 1 198 ? -18.365 -0.924 1.631 1.00 68.88 198 ASP A CA 1
ATOM 1609 C C . ASP A 1 198 ? -17.673 -2.299 1.529 1.00 68.88 198 ASP A C 1
ATOM 1611 O O . ASP A 1 198 ? -18.225 -3.325 1.931 1.00 68.88 198 ASP A O 1
ATOM 1615 N N . ASP A 1 199 ? -16.439 -2.297 1.036 1.00 83.38 199 ASP A N 1
ATOM 1616 C CA . ASP A 1 199 ? -15.551 -3.443 0.987 1.00 83.38 199 ASP A CA 1
ATOM 1617 C C . ASP A 1 199 ? -14.117 -3.003 1.358 1.00 83.38 199 ASP A C 1
ATOM 1619 O O . ASP A 1 199 ? -13.489 -2.271 0.584 1.00 83.38 199 ASP A O 1
ATOM 1623 N N . PRO A 1 200 ? -13.533 -3.465 2.486 1.00 87.00 200 PRO A N 1
ATOM 1624 C CA . PRO A 1 200 ? -12.190 -3.064 2.912 1.00 87.00 200 PRO A CA 1
ATOM 1625 C C . PRO A 1 200 ? -11.128 -3.411 1.865 1.00 87.00 200 PRO A C 1
ATOM 1627 O O . PRO A 1 200 ? -10.102 -2.732 1.764 1.00 87.00 200 PRO A O 1
ATOM 1630 N N . PHE A 1 201 ? -11.378 -4.422 1.028 1.00 89.88 201 PHE A N 1
ATOM 1631 C CA . PHE A 1 201 ? -10.456 -4.824 -0.024 1.00 89.88 201 PHE A CA 1
ATOM 1632 C C . PHE A 1 201 ? -10.335 -3.782 -1.146 1.00 89.88 201 PHE A C 1
ATOM 1634 O O . PHE A 1 201 ? -9.288 -3.720 -1.794 1.00 89.88 201 PHE A O 1
ATOM 1641 N N . LYS A 1 202 ? -11.329 -2.895 -1.323 1.00 84.94 202 LYS A N 1
ATOM 1642 C CA . LYS A 1 202 ? -11.222 -1.739 -2.232 1.00 84.94 202 LYS A CA 1
ATOM 1643 C C . LYS A 1 202 ? -10.173 -0.730 -1.784 1.00 84.94 202 LYS A C 1
ATOM 1645 O O . LYS A 1 202 ? -9.617 -0.045 -2.631 1.00 84.94 202 LYS A O 1
ATOM 1650 N N . SER A 1 203 ? -9.875 -0.669 -0.486 1.00 85.12 203 SER A N 1
ATOM 1651 C CA . SER A 1 203 ? -8.778 0.139 0.052 1.00 85.12 203 SER A CA 1
ATOM 1652 C C . SER A 1 203 ? -7.462 -0.645 0.094 1.00 85.12 203 SER A C 1
ATOM 1654 O O . SER A 1 203 ? -6.410 -0.103 -0.241 1.00 85.12 203 SER A O 1
ATOM 1656 N N . VAL A 1 204 ? 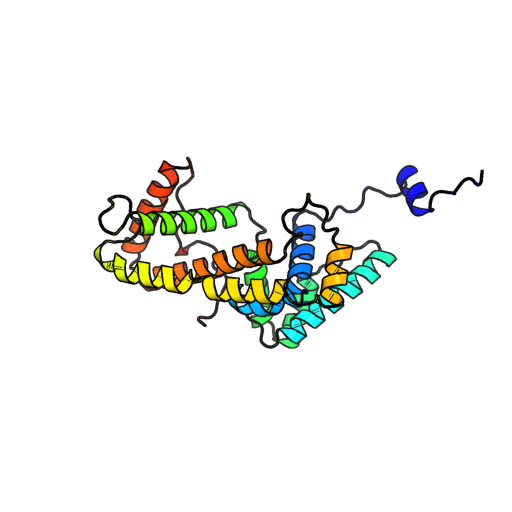-7.503 -1.936 0.448 1.00 88.56 204 VAL A N 1
ATOM 1657 C CA . VAL A 1 204 ? -6.298 -2.784 0.537 1.00 88.56 204 VAL A CA 1
ATOM 1658 C C . VAL A 1 204 ? -5.611 -2.947 -0.820 1.00 88.56 204 VAL A C 1
ATOM 1660 O O . VAL A 1 204 ? -4.405 -2.730 -0.910 1.00 88.56 204 VAL A O 1
ATOM 1663 N N . PHE A 1 205 ? -6.334 -3.301 -1.888 1.00 89.94 205 PHE A N 1
ATOM 1664 C CA . PHE A 1 205 ? -5.693 -3.608 -3.172 1.00 89.94 205 PHE A CA 1
ATOM 1665 C C . PHE A 1 205 ? -4.953 -2.424 -3.808 1.00 89.94 205 PHE A C 1
ATOM 1667 O O . PHE A 1 205 ? -3.826 -2.633 -4.262 1.00 89.94 205 PHE A O 1
ATOM 1674 N N . PRO A 1 206 ? -5.490 -1.188 -3.817 1.00 86.00 206 PRO A N 1
ATOM 1675 C CA . PRO A 1 206 ? -4.725 -0.026 -4.260 1.00 86.00 206 PRO A CA 1
ATOM 1676 C C . PRO A 1 206 ? -3.442 0.200 -3.453 1.00 86.00 206 PRO A C 1
ATOM 1678 O O . PRO A 1 206 ? -2.407 0.495 -4.046 1.00 86.00 206 PRO A O 1
ATOM 1681 N N . ILE A 1 207 ? -3.473 0.009 -2.129 1.00 87.69 207 ILE A N 1
ATOM 1682 C CA . ILE A 1 207 ? -2.279 0.156 -1.279 1.00 87.69 207 ILE A CA 1
ATOM 1683 C C . ILE A 1 207 ? -1.239 -0.907 -1.638 1.00 87.69 207 ILE A C 1
ATOM 1685 O O . ILE A 1 207 ? -0.078 -0.579 -1.871 1.00 87.69 207 ILE A O 1
ATOM 1689 N N . VAL A 1 208 ? -1.658 -2.170 -1.760 1.00 90.50 208 VAL A N 1
ATOM 1690 C CA . VAL A 1 208 ? -0.779 -3.276 -2.174 1.00 90.50 208 VAL A CA 1
ATOM 1691 C C . VAL A 1 208 ? -0.190 -3.028 -3.567 1.00 90.50 208 VAL A C 1
ATOM 1693 O O . VAL A 1 208 ? 0.989 -3.289 -3.799 1.00 90.50 208 VAL A O 1
ATOM 1696 N N . ARG A 1 209 ? -0.985 -2.490 -4.499 1.00 88.38 209 ARG A N 1
ATOM 1697 C CA . ARG A 1 209 ? -0.533 -2.117 -5.846 1.00 88.38 209 ARG A CA 1
ATOM 1698 C C . ARG A 1 209 ? 0.564 -1.073 -5.813 1.00 88.38 209 ARG A C 1
ATOM 1700 O O . ARG A 1 209 ? 1.585 -1.269 -6.466 1.00 88.38 209 ARG A O 1
ATOM 1707 N N . VAL A 1 210 ? 0.394 -0.007 -5.040 1.00 87.31 210 VAL A N 1
ATOM 1708 C CA . VAL A 1 210 ? 1.436 1.017 -4.918 1.00 87.31 210 VAL A CA 1
ATOM 1709 C C . VAL A 1 210 ? 2.669 0.462 -4.216 1.00 87.31 210 VAL A C 1
ATOM 1711 O O . VAL A 1 210 ? 3.775 0.700 -4.689 1.00 87.31 210 VAL A O 1
ATOM 1714 N N . ALA A 1 211 ? 2.502 -0.338 -3.163 1.00 88.25 211 ALA A N 1
ATOM 1715 C CA . ALA A 1 211 ? 3.611 -0.999 -2.481 1.00 88.25 211 ALA A CA 1
ATOM 1716 C C . ALA A 1 211 ? 4.439 -1.861 -3.461 1.00 88.25 211 ALA A C 1
ATOM 1718 O O . ALA A 1 211 ? 5.652 -1.692 -3.594 1.00 88.25 211 ALA A O 1
ATOM 1719 N N . ARG A 1 212 ? 3.795 -2.727 -4.247 1.00 90.12 212 ARG A N 1
ATOM 1720 C CA . ARG A 1 212 ? 4.476 -3.562 -5.255 1.00 90.12 212 ARG A CA 1
ATOM 1721 C C . ARG A 1 212 ? 5.101 -2.747 -6.386 1.00 90.12 212 ARG A C 1
ATOM 1723 O O . ARG A 1 212 ? 6.218 -3.049 -6.802 1.00 90.12 212 ARG A O 1
ATOM 1730 N N . LEU A 1 213 ? 4.444 -1.677 -6.832 1.00 90.00 213 LEU A N 1
ATOM 1731 C CA . LEU A 1 213 ? 5.005 -0.767 -7.829 1.00 90.00 213 LEU A CA 1
ATOM 1732 C C . LEU A 1 213 ? 6.245 -0.030 -7.300 1.00 90.00 213 LEU A C 1
ATOM 1734 O O . LEU A 1 213 ? 7.217 0.138 -8.031 1.00 90.00 213 LEU A O 1
ATOM 1738 N N . GLN A 1 214 ? 6.248 0.355 -6.025 1.00 88.12 214 GLN A N 1
ATOM 1739 C CA . GLN A 1 214 ? 7.403 0.940 -5.346 1.00 88.12 214 GLN A CA 1
ATOM 1740 C C . GLN A 1 214 ? 8.584 -0.041 -5.275 1.00 88.12 214 GLN A C 1
ATOM 1742 O O . GLN A 1 214 ? 9.724 0.359 -5.525 1.00 88.12 214 GLN A O 1
ATOM 1747 N N . LEU A 1 215 ? 8.333 -1.329 -5.002 1.00 88.62 215 LEU A N 1
ATOM 1748 C CA . LEU A 1 215 ? 9.368 -2.373 -5.094 1.00 88.62 215 LEU A CA 1
ATOM 1749 C C . LEU A 1 215 ? 9.896 -2.510 -6.515 1.00 88.62 215 LEU A C 1
ATOM 1751 O O . LEU A 1 215 ? 11.108 -2.525 -6.719 1.00 88.62 215 LEU A O 1
ATOM 1755 N N . PHE A 1 216 ? 8.995 -2.575 -7.495 1.00 90.56 216 PHE A N 1
ATOM 1756 C CA . PHE A 1 216 ? 9.374 -2.670 -8.898 1.00 90.56 216 PHE A CA 1
ATOM 1757 C C . PHE A 1 216 ? 10.242 -1.483 -9.318 1.00 90.56 216 PHE A C 1
ATOM 1759 O O . PHE A 1 216 ? 11.299 -1.686 -9.909 1.00 90.56 216 PHE A O 1
ATOM 1766 N N . ALA A 1 217 ? 9.856 -0.260 -8.949 1.00 89.75 217 ALA A N 1
ATOM 1767 C CA . ALA A 1 217 ? 10.619 0.951 -9.227 1.00 89.75 217 ALA A CA 1
ATOM 1768 C C . ALA A 1 217 ? 12.024 0.905 -8.606 1.00 89.75 217 ALA A C 1
ATOM 1770 O O . ALA A 1 217 ? 12.999 1.217 -9.288 1.00 89.75 217 ALA A O 1
ATOM 1771 N N . ARG A 1 218 ? 12.160 0.446 -7.353 1.00 89.38 218 ARG A N 1
ATOM 1772 C CA . ARG A 1 218 ? 13.475 0.254 -6.711 1.00 89.38 218 ARG A CA 1
ATOM 1773 C C . ARG A 1 218 ? 14.331 -0.758 -7.458 1.00 89.38 218 ARG A C 1
ATOM 1775 O O . ARG A 1 218 ? 15.487 -0.467 -7.763 1.00 89.38 218 ARG A O 1
ATOM 1782 N N . SER A 1 219 ? 13.768 -1.920 -7.779 1.00 90.44 219 SER A N 1
ATOM 1783 C CA . SER A 1 219 ? 14.478 -2.966 -8.520 1.00 90.44 219 SER A CA 1
ATOM 1784 C C . SER A 1 219 ? 14.871 -2.498 -9.923 1.00 90.44 219 SER A C 1
ATOM 1786 O O . SER A 1 219 ? 15.968 -2.801 -10.392 1.00 90.44 219 SER A O 1
ATOM 1788 N N . LEU A 1 220 ? 14.020 -1.700 -10.571 1.00 89.56 220 LEU A N 1
ATOM 1789 C CA . LEU A 1 220 ? 14.290 -1.086 -11.865 1.00 89.56 220 LEU A CA 1
ATOM 1790 C C . LEU A 1 220 ? 15.446 -0.081 -11.777 1.00 89.56 220 LEU A C 1
ATOM 1792 O O . LEU A 1 220 ? 16.402 -0.193 -12.541 1.00 89.56 220 LEU A O 1
ATOM 1796 N N . CYS A 1 221 ? 15.410 0.850 -10.821 1.00 90.50 221 CYS A N 1
ATOM 1797 C CA . CYS A 1 221 ? 16.484 1.822 -10.602 1.00 90.50 221 CYS A CA 1
ATOM 1798 C C . CYS A 1 221 ? 17.819 1.150 -10.248 1.00 90.50 221 CYS A C 1
ATOM 1800 O O . CYS A 1 221 ? 18.867 1.605 -10.695 1.00 90.50 221 CYS A O 1
ATOM 1802 N N . ALA A 1 222 ? 17.802 0.045 -9.498 1.00 90.12 222 ALA A N 1
ATOM 1803 C CA . ALA A 1 222 ? 19.012 -0.716 -9.185 1.00 90.12 222 ALA A CA 1
ATOM 1804 C C . ALA A 1 222 ? 19.583 -1.477 -10.400 1.00 90.12 222 ALA A C 1
ATOM 1806 O O . ALA A 1 222 ? 20.786 -1.726 -10.467 1.00 90.12 222 ALA A O 1
ATOM 1807 N N . ALA A 1 223 ? 18.738 -1.859 -11.362 1.00 88.25 223 ALA A N 1
ATOM 1808 C CA . ALA A 1 223 ? 19.129 -2.642 -12.537 1.00 88.25 223 ALA A CA 1
ATOM 1809 C C . ALA A 1 223 ? 19.540 -1.796 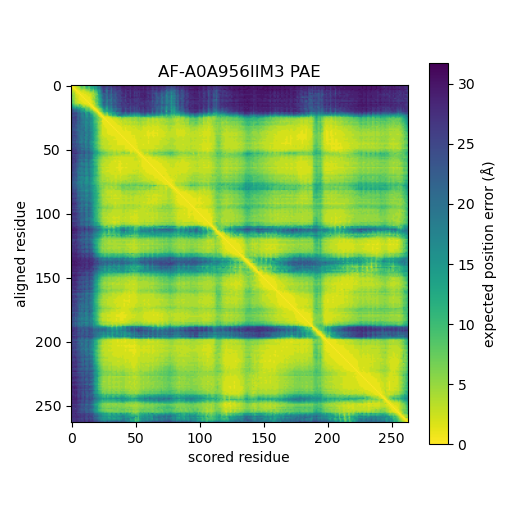-13.759 1.00 88.25 223 ALA A C 1
ATOM 1811 O O . ALA A 1 223 ? 19.983 -2.355 -14.774 1.00 88.25 223 ALA A O 1
ATOM 1812 N N . LEU A 1 224 ? 19.360 -0.475 -13.695 1.00 88.81 224 LEU A N 1
ATOM 1813 C CA . LEU A 1 224 ? 19.532 0.438 -14.822 1.00 88.81 224 LEU A CA 1
ATOM 1814 C C . LEU A 1 224 ? 20.538 1.546 -14.522 1.00 88.81 224 LEU A C 1
ATOM 1816 O O . LEU A 1 224 ? 20.521 2.150 -13.450 1.00 88.81 224 LEU A O 1
ATOM 1820 N N . ALA A 1 225 ? 21.361 1.867 -15.516 1.00 91.25 225 ALA A N 1
ATOM 1821 C CA . ALA A 1 225 ? 22.215 3.043 -15.482 1.00 91.25 225 ALA A CA 1
ATOM 1822 C C . ALA A 1 225 ? 21.374 4.341 -15.523 1.00 91.25 225 ALA A C 1
ATOM 1824 O O . ALA A 1 225 ? 20.239 4.329 -16.011 1.00 91.25 225 ALA A O 1
ATOM 1825 N N . PRO A 1 226 ? 21.894 5.483 -15.030 1.00 91.44 226 PRO A N 1
ATOM 1826 C CA . PRO A 1 226 ? 21.129 6.733 -14.975 1.00 91.44 226 PRO A CA 1
ATOM 1827 C C . PRO A 1 226 ? 20.589 7.213 -16.333 1.00 91.44 226 PRO A C 1
ATOM 1829 O O . PRO A 1 226 ? 19.507 7.795 -16.405 1.00 91.44 226 PRO A O 1
ATOM 1832 N N . ASP A 1 227 ? 21.318 6.968 -17.421 1.00 91.44 227 ASP A N 1
ATOM 1833 C CA . ASP A 1 227 ? 20.884 7.296 -18.780 1.00 91.44 227 ASP A CA 1
ATOM 1834 C C . ASP A 1 227 ? 19.745 6.385 -19.260 1.00 91.44 227 ASP A C 1
ATOM 1836 O O . ASP A 1 227 ? 18.805 6.861 -19.898 1.00 91.44 227 ASP A O 1
ATOM 1840 N N . GLU A 1 228 ? 19.780 5.100 -18.904 1.00 90.19 228 GLU A N 1
ATOM 1841 C CA . GLU A 1 228 ? 18.686 4.164 -19.160 1.00 90.19 228 GLU A CA 1
ATOM 1842 C C . GLU A 1 228 ? 17.424 4.576 -18.394 1.00 90.19 228 GLU A C 1
ATOM 1844 O O . GLU A 1 228 ? 16.352 4.649 -18.991 1.00 90.19 228 GLU A O 1
ATOM 1849 N N . GLN A 1 229 ? 17.547 4.924 -17.108 1.00 90.88 229 GLN A N 1
ATOM 1850 C CA . GLN A 1 229 ? 16.422 5.398 -16.289 1.00 90.88 229 GLN A CA 1
ATOM 1851 C C . GLN A 1 229 ? 15.751 6.634 -16.906 1.00 90.88 229 GLN A C 1
ATOM 1853 O O . GLN A 1 229 ? 14.525 6.675 -17.028 1.00 90.88 229 GLN A O 1
ATOM 1858 N N . ARG A 1 230 ? 16.548 7.606 -17.373 1.00 90.94 230 ARG A N 1
ATOM 1859 C CA . ARG A 1 230 ? 16.038 8.799 -18.063 1.00 90.94 230 ARG A CA 1
ATOM 1860 C C . ARG A 1 230 ? 15.286 8.441 -19.346 1.00 90.94 230 ARG A C 1
ATOM 1862 O O . ARG A 1 230 ? 14.191 8.944 -19.572 1.00 90.94 230 ARG A O 1
ATOM 1869 N N . ARG A 1 231 ? 15.824 7.534 -20.171 1.00 89.50 231 ARG A N 1
ATOM 1870 C CA . ARG A 1 231 ? 15.145 7.092 -21.405 1.00 89.50 231 ARG A CA 1
ATOM 1871 C C . ARG A 1 231 ? 13.802 6.422 -21.115 1.00 89.50 231 ARG A C 1
ATOM 1873 O O . ARG A 1 231 ? 12.845 6.661 -21.851 1.00 89.50 231 ARG A O 1
ATOM 1880 N N . ILE A 1 232 ? 13.718 5.604 -20.061 1.00 89.44 232 ILE A N 1
ATOM 1881 C CA . ILE A 1 232 ? 12.449 4.996 -19.631 1.00 89.44 232 ILE A CA 1
ATOM 1882 C C . ILE A 1 232 ? 11.450 6.083 -19.229 1.00 89.44 232 ILE A C 1
ATOM 1884 O O . ILE A 1 232 ? 10.314 6.055 -19.693 1.00 89.44 232 ILE A O 1
ATOM 1888 N N . GLN A 1 233 ? 11.872 7.067 -18.433 1.00 91.62 233 GLN A N 1
ATOM 1889 C CA . GLN A 1 233 ? 11.031 8.197 -18.025 1.00 91.62 233 GLN A CA 1
ATOM 1890 C C . GLN A 1 233 ? 10.510 9.007 -19.215 1.00 91.62 233 GLN A C 1
ATOM 1892 O O . GLN A 1 233 ? 9.315 9.293 -19.285 1.00 91.62 233 GLN A O 1
ATOM 1897 N N . GLU A 1 234 ? 11.370 9.358 -20.169 1.00 90.25 234 GLU A N 1
ATOM 1898 C CA . GLU A 1 234 ? 10.979 10.111 -21.366 1.00 90.25 234 GLU A CA 1
ATOM 1899 C C . GLU A 1 234 ? 9.976 9.333 -22.227 1.00 90.25 234 GLU A C 1
ATOM 1901 O O . GLU A 1 234 ? 9.025 9.903 -22.767 1.00 90.25 234 GLU A O 1
ATOM 1906 N N . ARG A 1 235 ? 10.166 8.017 -22.371 1.00 88.81 235 ARG A N 1
ATOM 1907 C CA . ARG A 1 235 ? 9.234 7.151 -23.106 1.00 88.81 235 ARG A CA 1
ATOM 1908 C C . ARG A 1 235 ? 7.905 6.995 -22.365 1.00 88.81 235 ARG A C 1
ATOM 1910 O O . ARG A 1 235 ? 6.864 7.173 -22.986 1.00 88.81 235 ARG A O 1
ATOM 1917 N N . ALA A 1 236 ? 7.936 6.744 -21.058 1.00 89.88 236 ALA A N 1
ATOM 1918 C CA . ALA A 1 236 ? 6.741 6.638 -20.223 1.00 89.88 236 ALA A CA 1
ATOM 1919 C C . ALA A 1 236 ? 5.934 7.947 -20.224 1.00 89.88 236 ALA A C 1
ATOM 1921 O O . ALA A 1 236 ? 4.722 7.923 -20.410 1.00 89.88 236 ALA A O 1
ATOM 1922 N N . SER A 1 237 ? 6.608 9.097 -20.118 1.00 90.38 237 SER A N 1
ATOM 1923 C CA . SER A 1 237 ? 5.962 10.415 -20.161 1.00 90.38 237 SER A CA 1
ATOM 1924 C C . SER A 1 237 ? 5.269 10.664 -21.498 1.00 90.38 237 SER A C 1
ATOM 1926 O O . SER A 1 237 ? 4.134 11.122 -21.518 1.00 90.38 237 SER A O 1
ATOM 1928 N N . ARG A 1 238 ? 5.917 10.320 -22.622 1.00 88.38 238 ARG A N 1
ATOM 1929 C CA . ARG A 1 238 ? 5.295 10.417 -23.954 1.00 88.38 238 ARG A CA 1
ATOM 1930 C C . ARG A 1 238 ? 4.092 9.491 -24.097 1.00 88.38 238 ARG A C 1
ATOM 1932 O O . ARG A 1 238 ? 3.092 9.902 -24.674 1.00 88.38 238 ARG A O 1
ATOM 1939 N N . LEU A 1 239 ? 4.196 8.272 -23.569 1.00 87.38 239 LEU A N 1
ATOM 1940 C CA . LEU A 1 239 ? 3.117 7.294 -23.616 1.00 87.38 239 LEU A CA 1
ATOM 1941 C C . LEU A 1 239 ? 1.880 7.801 -22.871 1.00 87.38 239 LEU A C 1
ATOM 1943 O O . LEU A 1 239 ? 0.792 7.736 -23.425 1.00 87.38 239 LEU A O 1
ATOM 1947 N N . ILE A 1 240 ? 2.034 8.351 -21.663 1.00 88.00 240 ILE A N 1
ATOM 1948 C CA . ILE A 1 240 ? 0.893 8.889 -20.907 1.00 88.00 240 ILE A CA 1
ATOM 1949 C C . ILE A 1 240 ? 0.370 10.192 -21.518 1.00 88.00 240 ILE A C 1
ATOM 1951 O O . ILE A 1 240 ? -0.841 10.342 -21.666 1.00 88.00 240 ILE A O 1
ATOM 1955 N N . ALA A 1 241 ? 1.258 11.089 -21.963 1.00 87.25 241 ALA A N 1
ATOM 1956 C CA . ALA A 1 241 ? 0.877 12.347 -22.609 1.00 87.25 241 ALA A CA 1
ATOM 1957 C C . ALA A 1 241 ? 0.008 12.154 -23.868 1.00 87.25 241 ALA A C 1
ATOM 1959 O O . ALA A 1 241 ? -0.750 13.049 -24.241 1.00 87.25 241 ALA A O 1
ATOM 1960 N N . ALA A 1 242 ? 0.103 10.992 -24.526 1.00 83.38 242 ALA A N 1
ATOM 1961 C CA . ALA A 1 242 ? -0.743 10.641 -25.663 1.00 83.38 242 ALA A CA 1
ATOM 1962 C C . ALA A 1 242 ? -2.218 10.397 -25.281 1.00 83.38 242 ALA A C 1
ATOM 1964 O O . ALA A 1 242 ? -3.088 10.493 -26.147 1.00 83.38 242 ALA A O 1
ATOM 1965 N N . PHE A 1 243 ? -2.509 10.093 -24.012 1.00 78.44 243 PHE A N 1
ATOM 1966 C CA . PHE A 1 243 ? -3.859 9.795 -23.516 1.00 78.44 243 PHE A CA 1
ATOM 1967 C C . PHE A 1 243 ? -4.410 10.880 -22.592 1.00 78.44 243 PHE A C 1
ATOM 1969 O O . PHE A 1 243 ? -5.612 11.141 -22.605 1.00 78.44 243 PHE A O 1
ATOM 1976 N N . GLU A 1 244 ? -3.546 11.522 -21.813 1.00 79.19 244 GLU A N 1
ATOM 1977 C CA . GLU A 1 244 ? -3.919 12.575 -20.878 1.00 79.19 244 GLU A CA 1
ATOM 1978 C C . GLU A 1 244 ? -2.900 13.721 -21.002 1.00 79.19 244 GLU A C 1
ATOM 1980 O O . GLU A 1 244 ? -1.700 13.470 -20.890 1.00 79.19 244 GLU A O 1
ATOM 1985 N N . PRO A 1 245 ? -3.315 14.979 -21.249 1.00 76.00 245 PRO A N 1
ATOM 1986 C CA . PRO A 1 245 ? -2.388 16.102 -21.340 1.00 76.00 245 PRO A CA 1
ATOM 1987 C C . PRO A 1 245 ? -1.855 16.446 -19.944 1.00 76.00 245 PRO A C 1
ATOM 1989 O O . PRO A 1 245 ? -2.435 17.254 -19.219 1.00 76.00 245 PRO A O 1
ATOM 1992 N N . ILE A 1 246 ? -0.756 15.797 -19.567 1.00 79.06 246 ILE A N 1
ATOM 1993 C CA . ILE A 1 246 ? -0.163 15.874 -18.231 1.00 79.06 246 ILE A CA 1
ATOM 1994 C C . ILE A 1 246 ? 1.243 16.471 -18.266 1.00 79.06 246 ILE A C 1
ATOM 1996 O O . ILE A 1 246 ? 1.911 16.503 -19.303 1.00 79.06 246 ILE A O 1
ATOM 2000 N N . GLU A 1 247 ? 1.708 16.922 -17.102 1.00 79.06 247 GLU A N 1
ATOM 2001 C CA . GLU A 1 247 ? 3.129 17.189 -16.891 1.00 79.06 247 GLU A CA 1
ATOM 2002 C C . GLU A 1 247 ? 3.947 15.894 -17.049 1.00 79.06 247 GLU A C 1
ATOM 2004 O O . GLU A 1 247 ? 3.430 14.805 -16.780 1.00 79.06 247 GLU A O 1
ATOM 2009 N N . PRO A 1 248 ? 5.223 15.982 -17.467 1.00 83.38 248 PRO A N 1
ATOM 2010 C CA . PRO A 1 248 ? 6.094 14.817 -17.542 1.00 83.38 248 PRO A CA 1
ATOM 2011 C C . PRO A 1 248 ? 6.135 14.046 -16.220 1.00 83.38 248 PRO A C 1
ATOM 2013 O O . PRO A 1 248 ? 6.094 14.634 -15.136 1.00 83.38 248 PRO A O 1
ATOM 2016 N N . LEU A 1 249 ? 6.265 12.722 -16.311 1.00 87.88 249 LEU A N 1
ATOM 2017 C CA . LEU A 1 249 ? 6.414 11.889 -15.124 1.00 87.88 249 LEU A CA 1
ATOM 2018 C C . LEU A 1 249 ? 7.682 12.281 -14.381 1.00 87.88 249 LEU A C 1
ATOM 2020 O O . LEU A 1 249 ? 8.734 12.466 -14.999 1.00 87.88 249 LEU A O 1
ATOM 2024 N N . ALA A 1 250 ? 7.601 12.366 -13.055 1.00 89.12 250 ALA A N 1
ATOM 2025 C CA . ALA A 1 250 ? 8.786 12.577 -12.240 1.00 89.12 250 ALA A CA 1
ATOM 2026 C C . ALA A 1 250 ? 9.718 11.351 -12.336 1.00 89.12 250 ALA A C 1
ATOM 2028 O O . ALA A 1 250 ? 9.231 10.227 -12.529 1.00 89.12 250 ALA A O 1
ATOM 2029 N N . PRO A 1 251 ? 11.045 11.524 -12.199 1.00 89.56 251 PRO A N 1
ATOM 2030 C CA . PRO A 1 251 ? 11.977 10.402 -12.179 1.00 89.56 251 PRO A CA 1
ATOM 2031 C C . PRO A 1 251 ? 11.614 9.400 -11.076 1.00 89.56 251 PRO A C 1
ATOM 2033 O O . PRO A 1 251 ? 11.366 9.791 -9.938 1.00 89.56 251 PRO A O 1
ATOM 2036 N N . LEU A 1 252 ? 11.643 8.097 -11.377 1.00 86.56 252 LEU A N 1
ATOM 2037 C CA . LEU A 1 252 ? 11.329 7.051 -10.387 1.00 86.56 252 LEU A CA 1
ATOM 2038 C C . LEU A 1 252 ? 12.205 7.131 -9.131 1.00 86.56 252 LEU A C 1
ATOM 2040 O O . LEU A 1 252 ? 11.728 6.854 -8.036 1.00 86.56 252 LEU A O 1
ATOM 2044 N N . ALA A 1 253 ? 13.469 7.534 -9.288 1.00 85.06 253 ALA A N 1
ATOM 2045 C CA . ALA A 1 253 ? 14.411 7.705 -8.185 1.00 85.06 253 ALA A CA 1
ATOM 2046 C C . ALA A 1 253 ? 14.070 8.888 -7.258 1.00 85.06 253 ALA A C 1
ATOM 2048 O O . ALA A 1 253 ? 14.570 8.942 -6.138 1.00 85.06 253 ALA A O 1
ATOM 2049 N N . GLU A 1 254 ? 13.242 9.827 -7.720 1.00 85.62 254 GLU A N 1
ATOM 2050 C CA . GLU A 1 254 ? 12.831 11.025 -6.979 1.00 85.62 254 GLU A CA 1
ATOM 2051 C C . GLU A 1 254 ? 11.427 10.889 -6.380 1.00 85.62 254 GLU A C 1
ATOM 2053 O O . GLU A 1 254 ? 11.030 11.701 -5.542 1.00 85.62 254 GLU A O 1
ATOM 2058 N N . LEU A 1 255 ? 10.665 9.866 -6.782 1.00 81.94 255 LEU A N 1
ATOM 2059 C CA . LEU A 1 255 ? 9.368 9.599 -6.176 1.00 81.94 255 LEU A CA 1
ATOM 2060 C C . LEU A 1 255 ? 9.540 9.176 -4.714 1.00 81.94 255 LEU A C 1
ATOM 2062 O O . LEU A 1 255 ? 10.476 8.445 -4.388 1.00 81.94 255 LEU A O 1
ATOM 2066 N N . PRO A 1 256 ? 8.623 9.578 -3.818 1.00 74.50 256 PRO A N 1
ATOM 2067 C CA . PRO A 1 256 ? 8.647 9.114 -2.442 1.00 74.50 256 PRO A CA 1
ATOM 2068 C C . PRO A 1 256 ? 8.428 7.601 -2.429 1.00 74.50 256 PRO A C 1
ATOM 2070 O O . PRO A 1 256 ? 7.337 7.119 -2.737 1.00 74.50 256 PRO A O 1
ATOM 2073 N N . ILE A 1 257 ? 9.478 6.845 -2.099 1.00 69.19 257 ILE A N 1
ATOM 2074 C CA . ILE A 1 257 ? 9.393 5.392 -1.973 1.00 69.19 257 ILE A CA 1
ATOM 2075 C C . ILE A 1 257 ? 9.367 5.023 -0.496 1.00 69.19 257 ILE A C 1
ATOM 2077 O O . ILE A 1 257 ? 10.352 5.250 0.213 1.00 69.19 257 ILE A O 1
ATOM 2081 N N . GLY A 1 258 ? 8.285 4.385 -0.047 1.00 64.44 258 GLY A N 1
ATOM 2082 C CA . GLY A 1 258 ? 8.228 3.790 1.283 1.00 64.44 258 GLY A CA 1
ATOM 2083 C C . GLY A 1 258 ? 9.385 2.807 1.460 1.00 64.44 258 GLY A C 1
ATOM 2084 O O . GLY A 1 258 ? 9.711 2.046 0.546 1.00 64.44 258 GLY A O 1
ATOM 2085 N N . HIS A 1 259 ? 10.069 2.846 2.608 1.00 56.81 259 HIS A N 1
ATOM 2086 C CA . HIS A 1 259 ? 11.067 1.827 2.929 1.00 56.81 259 HIS A CA 1
ATOM 2087 C C . HIS A 1 259 ? 10.373 0.477 3.042 1.00 56.81 259 HIS A C 1
ATOM 2089 O O . HIS A 1 259 ? 9.796 0.155 4.066 1.00 56.81 259 HIS A O 1
ATOM 2095 N N . MET A 1 260 ? 10.437 -0.293 1.964 1.00 57.38 260 MET A N 1
ATOM 2096 C CA . MET A 1 260 ? 10.032 -1.683 1.959 1.00 57.38 260 MET A CA 1
ATOM 2097 C C . MET A 1 260 ? 11.306 -2.508 2.036 1.00 57.38 260 MET A C 1
ATOM 2099 O O . MET A 1 260 ? 12.202 -2.346 1.198 1.00 57.38 260 MET A O 1
ATOM 2103 N N . SER A 1 261 ? 11.419 -3.325 3.081 1.00 46.00 261 SER A N 1
ATOM 2104 C CA . SER A 1 261 ? 12.453 -4.354 3.130 1.00 46.00 261 SER A CA 1
ATOM 2105 C C . SER A 1 261 ? 12.217 -5.326 1.968 1.00 46.00 261 SER A C 1
ATOM 2107 O O . SER A 1 261 ? 11.057 -5.656 1.705 1.00 46.00 261 SER A O 1
ATOM 2109 N N . PRO A 1 262 ? 13.261 -5.756 1.235 1.00 52.44 262 PRO A N 1
ATOM 2110 C CA . PRO A 1 262 ? 13.106 -6.873 0.314 1.00 52.44 262 PRO A CA 1
ATOM 2111 C C . PRO A 1 262 ? 12.615 -8.080 1.124 1.00 52.44 262 PRO A C 1
ATOM 2113 O O . PRO A 1 262 ? 13.198 -8.385 2.166 1.00 52.44 262 PRO A O 1
ATOM 2116 N N . LEU A 1 263 ? 11.495 -8.664 0.686 1.00 44.16 263 LEU A N 1
ATOM 2117 C CA . LEU A 1 263 ? 10.931 -9.892 1.252 1.00 44.16 263 LEU A CA 1
ATOM 2118 C C . LEU A 1 263 ? 11.924 -11.053 1.131 1.00 44.16 263 LEU A C 1
ATOM 2120 O O . LEU A 1 263 ? 12.633 -11.108 0.098 1.00 44.16 263 LEU A O 1
#

Mean predicted aligned error: 9.23 Å

Sequence (263 aa):
MVAHELPPEVAAVLAGQLKPRAIADDHTRRMIAMASLLSLDVVAPFYGSMGVVLAEPGEFRRSLREIMVRGRQQFRQTQILVDVPSELRRVITEREGEPRAAEFQRWWDHLYFDSPAQQRQWSWWSEAFERGLATGPRAAESPILDEKHARLVTMYRELMDFAELEIQAKALKAAPLSDWDLEIYVRRGFDHDDFMMDDPFKSVFPIVRVARLQLFARSLCAALAPDEQRRIQERASRLIAAFEPIEPLAPLAELPIGHMSPL